Protein AF-A0A380MXX3-F1 (afdb_monomer_lite)

Organism: NCBI:txid13276

Structure (mmCIF, N/CA/C/O backbone):
data_AF-A0A380MXX3-F1
#
_entry.id   AF-A0A380MXX3-F1
#
loop_
_atom_site.group_PDB
_atom_site.id
_atom_site.type_symbol
_atom_site.label_atom_id
_atom_site.label_alt_id
_atom_site.label_comp_id
_atom_site.label_asym_id
_atom_site.label_entity_id
_atom_site.label_seq_id
_atom_site.pdbx_PDB_ins_code
_atom_site.Cartn_x
_atom_site.Cartn_y
_atom_site.Cartn_z
_atom_site.occupancy
_atom_site.B_iso_or_equiv
_atom_site.auth_seq_id
_atom_site.auth_comp_id
_atom_site.auth_asym_id
_atom_site.auth_atom_id
_atom_site.pdbx_PDB_model_num
ATOM 1 N N . MET A 1 1 ? -23.031 51.827 -19.119 1.00 37.00 1 MET A N 1
ATOM 2 C CA . MET A 1 1 ? -21.996 51.611 -18.072 1.00 37.00 1 MET A CA 1
ATOM 3 C C . MET A 1 1 ? -20.676 51.235 -18.744 1.00 37.00 1 MET A C 1
ATOM 5 O O . MET A 1 1 ? -20.702 50.930 -19.929 1.00 37.00 1 MET A O 1
ATOM 9 N N . LYS A 1 2 ? -19.530 51.355 -18.058 1.00 28.55 2 LYS A N 1
ATOM 10 C CA . LYS A 1 2 ? -18.197 51.294 -18.694 1.00 28.55 2 LYS A CA 1
ATOM 11 C C . LYS A 1 2 ? -17.686 49.857 -18.889 1.00 28.55 2 LYS A C 1
ATOM 13 O O . LYS A 1 2 ? -17.678 49.085 -17.939 1.00 28.55 2 LYS A O 1
ATOM 18 N N . PHE A 1 3 ? -17.173 49.563 -20.083 1.00 28.17 3 PHE A N 1
ATOM 19 C CA . PHE A 1 3 ? -16.149 48.534 -20.313 1.00 28.17 3 PHE A CA 1
ATOM 20 C C . PHE A 1 3 ? -14.767 49.101 -19.951 1.00 28.17 3 PHE A C 1
ATOM 22 O O . PHE A 1 3 ? -14.506 50.246 -20.322 1.00 28.17 3 PHE A O 1
ATOM 29 N N . H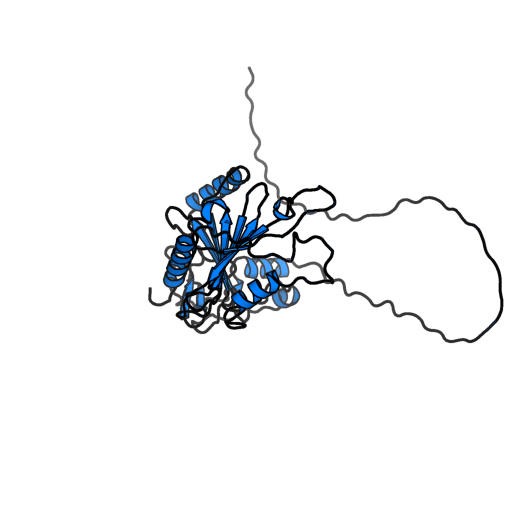IS A 1 4 ? -13.874 48.299 -19.359 1.00 25.67 4 HIS A N 1
ATOM 30 C CA . HIS A 1 4 ? -12.496 48.078 -19.851 1.00 25.67 4 HIS A CA 1
ATOM 31 C C . HIS A 1 4 ? -11.815 46.888 -19.119 1.00 25.67 4 HIS A C 1
ATOM 33 O O . HIS A 1 4 ? -12.370 46.432 -18.117 1.00 25.67 4 HIS A O 1
ATOM 39 N N . PRO A 1 5 ? -10.707 46.315 -19.645 1.00 39.53 5 PRO A N 1
ATOM 40 C CA . PRO A 1 5 ? -10.317 44.927 -19.362 1.00 39.53 5 PRO A CA 1
ATOM 41 C C . PRO A 1 5 ? -8.888 44.757 -18.791 1.00 39.53 5 PRO A C 1
ATOM 43 O O . PRO A 1 5 ? -8.198 45.731 -18.518 1.00 39.53 5 PRO A O 1
ATOM 46 N N . LEU A 1 6 ? -8.439 43.491 -18.776 1.00 26.41 6 LEU A N 1
ATOM 47 C CA . LEU A 1 6 ? -7.042 43.020 -18.777 1.00 26.41 6 LEU A CA 1
ATOM 48 C C . LEU A 1 6 ? -6.215 43.206 -17.489 1.00 26.41 6 LEU A C 1
ATOM 50 O O . LEU A 1 6 ? -5.961 44.317 -17.045 1.00 26.41 6 LEU A O 1
ATOM 54 N N . LEU A 1 7 ? -5.614 42.108 -17.014 1.00 26.78 7 LEU A N 1
ATOM 55 C CA . LEU A 1 7 ? -4.173 41.889 -17.218 1.00 26.78 7 LEU A CA 1
ATOM 56 C C . LEU A 1 7 ? -3.763 40.443 -16.900 1.00 26.78 7 LEU A C 1
ATOM 58 O O . LEU A 1 7 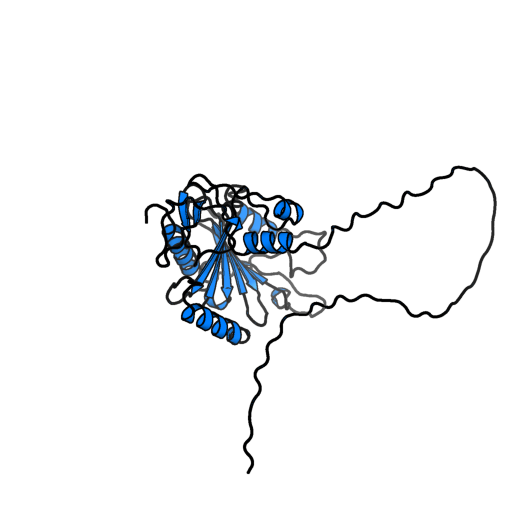? -4.202 39.850 -15.919 1.00 26.78 7 LEU A O 1
ATOM 62 N N . LEU A 1 8 ? -2.900 39.892 -17.753 1.00 28.08 8 LEU A N 1
ATOM 63 C CA . LEU A 1 8 ? -2.162 38.654 -17.514 1.00 28.08 8 LEU A CA 1
ATOM 64 C C . LEU A 1 8 ? -0.860 39.017 -16.783 1.00 28.08 8 LEU A C 1
ATOM 66 O O . LEU A 1 8 ? -0.239 40.013 -17.152 1.00 28.08 8 LEU A O 1
ATOM 70 N N . SER A 1 9 ? -0.407 38.231 -15.803 1.00 26.00 9 SER A N 1
ATOM 71 C CA . SER A 1 9 ? 0.959 38.377 -15.279 1.00 26.00 9 SER A CA 1
ATOM 72 C C . SER A 1 9 ? 1.485 37.091 -14.638 1.00 26.00 9 SER A C 1
ATOM 74 O O . SER A 1 9 ? 0.716 36.315 -14.071 1.00 26.00 9 SER A O 1
ATOM 76 N N . ILE A 1 10 ? 2.795 36.857 -14.761 1.00 27.89 10 ILE A N 1
ATOM 77 C CA . ILE A 1 10 ? 3.487 35.615 -14.386 1.00 27.89 10 ILE A CA 1
ATOM 78 C C . ILE A 1 10 ? 4.678 35.951 -13.476 1.00 27.89 10 ILE A C 1
ATOM 80 O O . ILE A 1 10 ? 5.606 36.624 -13.912 1.00 27.89 10 ILE A O 1
ATOM 84 N N . ALA A 1 11 ? 4.684 35.418 -12.252 1.00 26.16 11 ALA A N 1
ATOM 85 C CA . ALA A 1 11 ? 5.872 35.187 -11.418 1.00 26.16 11 ALA A CA 1
ATOM 86 C C . ALA A 1 11 ? 5.505 34.104 -10.379 1.00 26.16 11 ALA A C 1
ATOM 88 O O . ALA A 1 11 ? 4.437 34.184 -9.780 1.00 26.16 11 ALA A O 1
ATOM 89 N N . LEU A 1 12 ? 6.169 32.944 -10.328 1.00 26.22 12 LEU A N 1
ATOM 90 C CA . LEU A 1 12 ? 7.504 32.640 -9.773 1.00 26.22 12 LEU A CA 1
ATOM 91 C C . LEU A 1 12 ? 7.601 32.716 -8.238 1.00 26.22 12 LEU A C 1
ATOM 93 O O . LEU A 1 12 ? 7.049 33.604 -7.599 1.00 26.22 12 LEU A O 1
ATOM 97 N N . LEU A 1 13 ? 8.312 31.741 -7.661 1.00 27.09 13 LEU A N 1
ATOM 98 C CA . LEU A 1 13 ? 8.509 31.594 -6.220 1.00 27.09 13 LEU A CA 1
ATOM 99 C C . LEU A 1 13 ? 9.563 32.576 -5.697 1.00 27.09 13 LEU A C 1
ATOM 101 O O . LEU A 1 13 ? 10.621 32.720 -6.307 1.00 27.09 13 LEU A O 1
ATOM 105 N N . SER A 1 14 ? 9.340 33.073 -4.480 1.00 28.33 14 SER A N 1
ATOM 106 C CA . SER A 1 14 ? 10.395 33.597 -3.609 1.00 28.33 14 SER A CA 1
ATOM 107 C C . SER A 1 14 ? 10.315 32.903 -2.251 1.00 28.33 14 SER A C 1
ATOM 109 O O . SER A 1 14 ? 9.359 33.100 -1.503 1.00 28.33 14 SER A O 1
ATOM 111 N N . LEU A 1 15 ? 11.324 32.095 -1.925 1.00 27.44 15 LEU A N 1
ATOM 112 C CA . LEU A 1 15 ? 11.617 31.739 -0.536 1.00 27.44 15 LEU A CA 1
ATOM 113 C C . LEU A 1 15 ? 12.201 32.979 0.150 1.00 27.44 15 LEU A C 1
ATOM 115 O O . LEU A 1 15 ? 13.100 33.609 -0.402 1.00 27.44 15 LEU A O 1
ATOM 119 N N . VAL A 1 16 ? 11.738 33.295 1.358 1.00 31.62 16 VAL A N 1
ATOM 120 C CA . VAL A 1 16 ? 12.400 34.260 2.245 1.00 31.62 16 VAL A CA 1
ATOM 121 C C . VAL A 1 16 ? 12.646 33.555 3.570 1.00 31.62 16 VAL A C 1
ATOM 123 O O . VAL A 1 16 ? 11.704 33.105 4.220 1.00 31.62 16 VAL A O 1
ATOM 126 N N . ALA A 1 17 ? 13.918 33.401 3.930 1.00 26.69 17 ALA A N 1
ATOM 127 C CA . ALA A 1 17 ? 14.319 32.846 5.215 1.00 26.69 17 ALA A CA 1
ATOM 128 C C . ALA A 1 17 ? 14.177 33.902 6.321 1.00 26.69 17 ALA A C 1
ATOM 130 O O . ALA A 1 17 ? 14.355 35.096 6.079 1.00 26.69 17 ALA A O 1
ATOM 131 N N . CYS A 1 18 ? 13.885 33.455 7.541 1.00 26.23 18 CYS A N 1
ATOM 132 C CA . CYS A 1 18 ? 13.881 34.321 8.713 1.00 26.23 18 CYS A CA 1
ATOM 133 C C . CYS A 1 18 ? 15.306 34.456 9.267 1.00 26.23 18 CYS A C 1
ATOM 135 O O . CYS A 1 18 ? 15.742 33.594 10.028 1.00 26.23 18 CYS A O 1
ATOM 137 N N . ASP A 1 19 ? 15.996 35.545 8.934 1.00 27.78 19 ASP A N 1
ATOM 138 C CA . ASP A 1 19 ? 17.119 36.040 9.737 1.00 27.78 19 ASP A CA 1
ATOM 139 C C . ASP A 1 19 ? 16.592 36.998 10.813 1.00 27.78 19 ASP A C 1
ATOM 141 O O . ASP A 1 19 ? 15.761 37.866 10.541 1.00 27.78 19 ASP A O 1
ATOM 145 N N . GLY A 1 20 ? 17.063 36.834 12.048 1.00 27.83 20 GLY A N 1
ATOM 146 C CA . GLY A 1 20 ? 16.659 37.656 13.190 1.00 27.83 20 GLY A CA 1
ATOM 147 C C . GLY A 1 20 ? 17.806 38.490 13.758 1.00 27.83 20 GLY A C 1
ATOM 148 O O . GLY A 1 20 ? 18.977 38.210 13.512 1.00 27.83 20 GLY A O 1
ATOM 149 N N . LYS A 1 21 ? 17.468 39.480 14.591 1.00 25.31 21 LYS A N 1
ATOM 150 C CA . LYS A 1 21 ? 18.366 40.063 15.603 1.00 25.31 21 LYS A CA 1
ATOM 151 C C . LYS A 1 21 ? 17.549 40.588 16.800 1.00 25.31 21 LYS A C 1
ATOM 153 O O . LYS A 1 21 ? 16.361 40.861 16.626 1.00 25.31 21 LYS A O 1
ATOM 158 N N . PRO A 1 22 ? 18.134 40.645 18.010 1.00 28.83 22 PRO A N 1
ATOM 159 C CA . PRO A 1 22 ? 17.384 40.816 19.254 1.00 28.83 22 PRO A CA 1
ATOM 160 C C . PRO A 1 22 ? 17.172 42.286 19.644 1.00 28.83 22 PRO A C 1
ATOM 162 O O . PRO A 1 22 ? 17.838 43.182 19.130 1.00 28.83 22 PRO A O 1
ATOM 165 N N . VAL A 1 23 ? 16.288 42.496 20.622 1.00 29.44 23 VAL A N 1
ATOM 166 C CA . VAL A 1 23 ? 16.139 43.739 21.397 1.00 29.44 23 VAL A CA 1
ATOM 167 C C . VAL A 1 23 ? 16.191 43.379 22.887 1.00 29.44 23 VAL A C 1
ATOM 169 O O . VAL A 1 23 ? 15.755 42.300 23.285 1.00 29.44 23 VAL A O 1
ATOM 172 N N . GLU A 1 24 ? 16.783 44.255 23.693 1.00 24.02 24 GLU A N 1
ATOM 173 C CA . GLU A 1 24 ? 17.091 44.048 25.114 1.00 24.02 24 GLU A CA 1
ATOM 174 C C . GLU A 1 24 ? 15.892 44.331 26.041 1.00 24.02 24 GLU A C 1
ATOM 176 O O . GLU A 1 24 ? 14.990 45.090 25.685 1.00 24.02 24 GLU A O 1
ATOM 181 N N . SER A 1 25 ? 15.929 43.831 27.286 1.00 24.02 25 SER A N 1
ATOM 182 C CA . SER A 1 25 ? 15.952 44.723 28.471 1.00 24.02 25 SER A CA 1
ATOM 183 C C . SER A 1 25 ? 16.075 44.002 29.832 1.00 24.02 25 SER A C 1
ATOM 185 O O . SER A 1 25 ? 15.411 43.012 30.112 1.00 24.02 25 SER A O 1
ATOM 187 N N . ASN A 1 26 ? 16.918 44.597 30.682 1.00 25.69 26 ASN A N 1
ATOM 188 C CA . ASN A 1 26 ? 16.837 44.743 32.145 1.00 25.69 26 ASN A CA 1
ATOM 189 C C . ASN A 1 26 ? 16.695 43.524 33.088 1.00 25.69 26 ASN A C 1
ATOM 191 O O . ASN A 1 26 ? 15.608 43.088 33.445 1.00 25.69 26 ASN A O 1
ATOM 195 N N . GLN A 1 27 ? 17.850 43.150 33.653 1.00 24.95 27 GLN A N 1
ATOM 196 C CA . GLN A 1 27 ? 18.190 43.341 35.080 1.00 24.95 27 GLN A CA 1
ATOM 197 C C . GLN A 1 27 ? 17.171 42.960 36.180 1.00 24.95 27 GLN A C 1
ATOM 199 O O . GLN A 1 27 ? 16.192 43.661 36.417 1.00 24.95 27 GLN A O 1
ATOM 204 N N . SER A 1 28 ? 17.599 42.042 37.054 1.00 26.12 28 SER A N 1
ATOM 205 C CA . SER A 1 28 ? 17.824 42.385 38.470 1.00 26.12 28 SER A CA 1
ATOM 206 C C . SER A 1 28 ? 18.937 41.507 39.071 1.00 26.12 28 SER A C 1
ATOM 208 O O . SER A 1 28 ? 19.182 40.406 38.577 1.00 26.12 28 SER A O 1
ATOM 210 N N . GLN A 1 29 ? 19.628 41.995 40.104 1.00 25.05 29 GLN A N 1
ATOM 211 C CA . GLN A 1 29 ? 20.695 41.301 40.847 1.00 25.05 29 GLN A CA 1
ATOM 212 C C . GLN A 1 29 ? 20.398 41.353 42.351 1.00 25.05 29 GLN A C 1
ATOM 214 O O . GLN A 1 29 ? 19.894 42.379 42.793 1.00 25.05 29 GLN A O 1
ATOM 219 N N . THR A 1 30 ? 20.778 40.302 43.091 1.00 26.03 30 THR A N 1
ATOM 220 C CA . THR A 1 30 ? 21.258 40.242 44.502 1.00 26.03 30 THR A CA 1
ATOM 221 C C . THR A 1 30 ? 21.275 38.755 44.928 1.00 26.03 30 THR A C 1
ATOM 223 O O . THR A 1 30 ? 20.445 37.983 44.456 1.00 26.03 30 THR A O 1
ATOM 226 N N . ASP A 1 31 ? 22.179 38.221 45.757 1.00 24.02 31 ASP A N 1
ATOM 227 C CA . ASP A 1 31 ? 23.455 38.717 46.302 1.00 24.02 31 ASP A CA 1
ATOM 228 C C . ASP A 1 31 ? 24.416 37.530 46.570 1.00 24.02 31 ASP A C 1
ATOM 230 O O . ASP A 1 31 ? 24.002 36.370 46.590 1.00 24.02 31 ASP A O 1
ATOM 234 N N . ALA A 1 32 ? 25.702 37.821 46.797 1.00 22.42 32 ALA A N 1
ATOM 235 C CA . ALA A 1 32 ? 26.713 36.897 47.347 1.00 22.42 32 ALA A CA 1
ATOM 236 C C . ALA A 1 32 ? 27.135 37.393 48.759 1.00 22.42 32 ALA A C 1
ATOM 238 O O . ALA A 1 32 ? 26.625 38.412 49.210 1.00 22.42 32 ALA A O 1
ATOM 239 N N . ALA A 1 33 ? 28.029 36.804 49.562 1.00 26.58 33 ALA A N 1
ATOM 240 C CA . ALA A 1 33 ? 29.046 35.741 49.453 1.00 26.58 33 ALA A CA 1
ATOM 241 C C . ALA A 1 33 ? 29.308 35.233 50.913 1.00 26.58 33 ALA A C 1
ATOM 243 O O . ALA A 1 33 ? 28.405 35.401 51.737 1.00 26.58 33 ALA A O 1
ATOM 244 N N . PRO A 1 34 ? 30.506 34.770 51.352 1.00 35.28 34 PRO A N 1
ATOM 245 C CA . PRO A 1 34 ? 31.642 34.068 50.718 1.00 35.28 34 PRO A CA 1
ATOM 246 C C . PRO A 1 34 ? 31.743 32.633 51.331 1.00 35.28 34 PRO A C 1
ATOM 248 O O . PRO A 1 34 ? 30.708 32.119 51.740 1.00 35.28 34 PRO A O 1
ATOM 251 N N . SER A 1 35 ? 32.827 31.847 51.459 1.00 24.23 35 SER A N 1
ATOM 252 C CA . SER A 1 35 ? 34.261 31.756 51.047 1.00 24.23 35 SER A CA 1
ATOM 253 C C . SER A 1 35 ? 34.605 30.221 51.071 1.00 24.23 35 SER A C 1
ATOM 255 O O . SER A 1 35 ? 33.668 29.432 51.027 1.00 24.23 35 SER A O 1
ATOM 257 N N . HIS A 1 36 ? 35.807 29.611 51.090 1.00 27.86 36 HIS A N 1
ATOM 258 C CA . HIS A 1 36 ? 37.228 29.939 51.334 1.00 27.86 36 HIS A CA 1
ATOM 259 C C . HIS A 1 36 ? 38.130 28.938 50.564 1.00 27.86 36 HIS A C 1
ATOM 261 O O . HIS A 1 36 ? 37.853 27.750 50.634 1.00 27.86 36 HIS A O 1
ATOM 267 N N . HIS A 1 37 ? 39.254 29.416 49.996 1.00 28.12 37 HIS A N 1
ATOM 268 C CA . HIS A 1 37 ? 40.511 28.690 49.660 1.00 28.12 37 HIS A CA 1
ATOM 269 C C . HIS A 1 37 ? 40.483 27.418 48.756 1.00 28.12 37 HIS A C 1
ATOM 271 O O . HIS A 1 37 ? 39.538 26.649 48.761 1.00 28.12 37 HIS A O 1
ATOM 277 N N . ALA A 1 38 ? 41.544 27.051 48.018 1.00 24.47 38 ALA A N 1
ATOM 278 C CA . ALA A 1 38 ? 42.614 27.818 47.354 1.00 24.47 38 ALA A CA 1
ATOM 279 C C . ALA A 1 38 ? 43.374 26.908 46.348 1.00 24.47 38 ALA A C 1
ATOM 281 O O . ALA A 1 38 ? 43.635 25.755 46.662 1.00 24.47 38 ALA A O 1
ATOM 282 N N . ALA A 1 39 ? 43.775 27.475 45.202 1.00 23.11 39 ALA A N 1
ATOM 283 C CA . ALA A 1 39 ? 44.879 27.080 44.302 1.00 23.11 39 ALA A CA 1
ATOM 284 C C . ALA A 1 39 ? 45.100 25.599 43.882 1.00 23.11 39 ALA A C 1
ATOM 286 O O . ALA A 1 39 ? 45.634 24.797 44.643 1.00 23.11 39 ALA A O 1
ATOM 287 N N . ALA A 1 40 ? 44.925 25.330 42.580 1.00 27.09 40 ALA A N 1
ATOM 288 C CA . ALA A 1 40 ? 45.930 24.665 41.730 1.00 27.09 40 ALA A CA 1
ATOM 289 C C . ALA A 1 40 ? 45.645 24.955 40.238 1.00 27.09 40 ALA A C 1
ATOM 291 O O . ALA A 1 40 ? 44.483 24.994 39.835 1.00 27.09 40 ALA A O 1
ATOM 292 N N . ASP A 1 41 ? 46.686 25.155 39.423 1.00 24.56 41 ASP A N 1
ATOM 293 C CA . ASP A 1 41 ? 46.564 25.402 37.977 1.00 24.56 41 ASP A CA 1
ATOM 294 C C . ASP A 1 41 ? 46.405 24.114 37.155 1.00 24.56 41 ASP A C 1
ATOM 296 O O . ASP A 1 41 ? 47.185 23.173 37.302 1.00 24.56 41 ASP A O 1
ATOM 300 N N . ALA A 1 42 ? 45.481 24.139 36.190 1.00 28.11 42 ALA A N 1
ATOM 301 C CA . ALA A 1 42 ? 45.605 23.428 34.915 1.00 28.11 42 ALA A CA 1
ATOM 302 C C . ALA A 1 42 ? 44.685 24.080 33.867 1.00 28.11 42 ALA A C 1
ATOM 304 O O . ALA A 1 42 ? 43.468 24.141 34.043 1.00 28.11 42 ALA A O 1
ATOM 305 N N . GLN A 1 43 ? 45.249 24.570 32.760 1.00 27.22 43 GLN A N 1
ATOM 306 C CA . GLN A 1 43 ? 44.466 25.165 31.675 1.00 27.22 43 GLN A CA 1
ATOM 307 C C . GLN A 1 43 ? 43.786 24.072 30.840 1.00 27.22 43 GLN A C 1
ATOM 309 O O . GLN A 1 43 ? 44.437 23.427 30.022 1.00 27.22 43 GLN A O 1
ATOM 314 N N . HIS A 1 44 ? 42.470 23.910 30.987 1.00 28.28 44 HIS A N 1
ATOM 315 C CA . HIS A 1 44 ? 41.654 23.154 30.036 1.00 28.28 44 HIS A CA 1
ATOM 316 C C . HIS A 1 44 ? 40.722 24.098 29.274 1.00 28.28 44 HIS A C 1
ATOM 318 O O . HIS A 1 44 ? 39.603 24.387 29.697 1.00 28.28 44 HIS A O 1
ATOM 324 N N . THR A 1 45 ? 41.192 24.583 28.125 1.00 27.30 45 THR A N 1
ATOM 325 C CA . THR A 1 45 ? 40.327 25.214 27.124 1.00 27.30 45 THR A CA 1
ATOM 326 C C . THR A 1 45 ? 39.378 24.146 26.573 1.00 27.30 45 THR A C 1
ATOM 328 O O . THR A 1 45 ? 39.870 23.134 26.067 1.00 27.30 45 THR A O 1
ATOM 331 N N . PRO A 1 46 ? 38.047 24.324 26.627 1.00 29.94 46 PRO A N 1
ATOM 332 C CA . P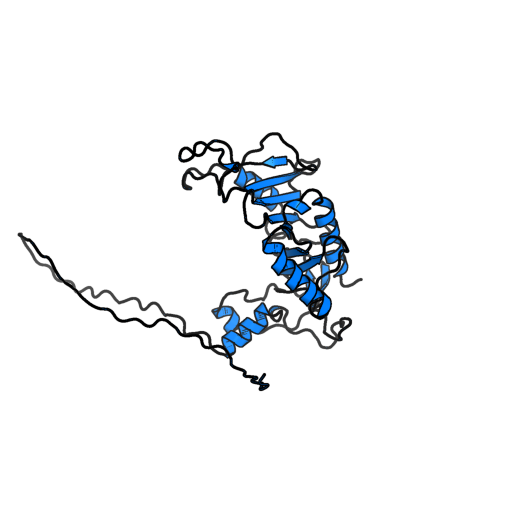RO A 1 46 ? 37.137 23.461 25.887 1.00 29.94 46 PRO A CA 1
ATOM 333 C C . PRO A 1 46 ? 37.299 23.770 24.397 1.00 29.94 46 PRO A C 1
ATOM 335 O O . PRO A 1 46 ? 37.059 24.902 23.975 1.00 29.94 46 PRO A O 1
ATOM 338 N N . GLU A 1 47 ? 37.706 22.791 23.590 1.00 30.42 47 GLU A N 1
ATOM 339 C CA . GLU A 1 47 ? 37.606 22.940 22.139 1.00 30.42 47 GLU A CA 1
ATOM 340 C C . GLU A 1 47 ? 36.126 23.038 21.764 1.00 30.42 47 GLU A C 1
ATOM 342 O O . GLU A 1 47 ? 35.345 22.116 22.004 1.00 30.42 47 GLU A O 1
ATOM 347 N N . THR A 1 48 ? 35.724 24.170 21.184 1.00 31.06 48 THR A N 1
ATOM 348 C CA . THR A 1 48 ? 34.360 24.346 20.685 1.00 31.06 48 THR A CA 1
ATOM 349 C C . THR A 1 48 ? 34.149 23.413 19.499 1.00 31.06 48 THR A C 1
ATOM 351 O O . THR A 1 48 ? 34.532 23.744 18.373 1.00 31.06 48 THR A O 1
ATOM 354 N N . GLU A 1 49 ? 33.546 22.250 19.753 1.00 36.03 49 GLU A N 1
ATOM 355 C CA . GLU A 1 49 ? 33.217 21.255 18.737 1.00 36.03 49 GLU A CA 1
ATOM 356 C C . GLU A 1 49 ? 32.367 21.908 17.639 1.00 36.03 49 GLU A C 1
ATOM 358 O O . GLU A 1 49 ? 31.174 22.184 17.801 1.00 36.03 49 GLU A O 1
ATOM 363 N N . LYS A 1 50 ? 33.006 22.214 16.504 1.00 35.62 50 LYS A N 1
ATOM 364 C CA . LYS A 1 50 ? 32.332 22.806 15.353 1.00 35.62 50 LYS A CA 1
ATOM 365 C C . LYS A 1 50 ? 31.397 21.766 14.760 1.00 35.62 50 LYS A C 1
ATOM 367 O O . LYS A 1 50 ? 31.806 20.961 13.924 1.00 35.62 50 LYS A O 1
ATOM 372 N N . GLN A 1 51 ? 30.126 21.839 15.144 1.00 40.53 51 GLN A N 1
ATOM 373 C CA . GLN A 1 51 ? 29.045 21.211 14.400 1.00 40.53 51 GLN A CA 1
ATOM 374 C C . GLN A 1 51 ? 29.151 21.670 12.943 1.00 40.53 51 GLN A C 1
ATOM 376 O O . GLN A 1 51 ? 28.873 22.826 12.615 1.00 40.53 51 GLN A O 1
ATOM 381 N N . ASN A 1 52 ? 29.607 20.766 12.074 1.00 43.53 52 ASN A N 1
ATOM 382 C CA . ASN A 1 52 ? 29.742 21.013 10.645 1.00 43.53 52 ASN A CA 1
ATOM 383 C C . ASN A 1 52 ? 28.342 21.100 10.031 1.00 43.53 52 ASN A C 1
ATOM 385 O O . ASN A 1 52 ? 27.814 20.117 9.506 1.00 43.53 52 ASN A O 1
ATOM 389 N N . ALA A 1 53 ? 27.736 22.285 10.128 1.00 50.00 53 ALA A N 1
ATOM 390 C CA . ALA A 1 53 ? 26.494 22.618 9.456 1.00 50.00 53 ALA A CA 1
ATOM 391 C C . ALA A 1 53 ? 26.648 22.274 7.970 1.00 50.00 53 ALA A C 1
ATOM 393 O O . ALA A 1 53 ? 27.500 22.837 7.279 1.00 50.00 53 ALA A O 1
ATOM 394 N N . MET A 1 54 ? 25.868 21.298 7.492 1.00 54.75 54 MET A N 1
ATOM 395 C CA . MET A 1 54 ? 25.967 20.872 6.099 1.00 54.75 54 MET A CA 1
ATOM 396 C C . MET A 1 54 ? 25.695 22.071 5.181 1.00 54.75 54 MET A C 1
ATOM 398 O O . MET A 1 54 ? 24.739 22.810 5.436 1.00 54.75 54 MET A O 1
ATOM 402 N N . PRO A 1 55 ? 26.479 22.260 4.104 1.00 69.44 55 PRO A N 1
ATOM 403 C CA . PRO A 1 55 ? 26.213 23.324 3.148 1.00 69.44 55 PRO A CA 1
ATOM 404 C C . PRO A 1 55 ? 24.805 23.169 2.563 1.00 69.44 55 PRO A C 1
ATOM 406 O O . PRO A 1 55 ? 24.326 22.048 2.349 1.00 69.44 55 PRO A O 1
ATOM 409 N N . ALA A 1 56 ? 24.154 24.306 2.309 1.00 69.12 56 ALA A N 1
ATOM 410 C CA . ALA A 1 56 ? 22.825 24.348 1.713 1.00 69.12 56 ALA A CA 1
ATOM 411 C C . ALA A 1 56 ? 22.796 23.561 0.383 1.00 69.12 56 ALA A C 1
ATOM 413 O O . ALA A 1 56 ? 23.778 23.602 -0.366 1.00 69.12 56 ALA A O 1
ATOM 414 N N . PRO A 1 57 ? 21.702 22.836 0.080 1.00 65.44 57 PRO A N 1
ATOM 415 C CA . PRO A 1 57 ? 21.644 21.962 -1.086 1.00 65.44 57 PRO A CA 1
ATOM 416 C C . PRO A 1 57 ? 21.827 22.758 -2.381 1.00 65.44 57 PRO A C 1
ATOM 418 O O . PRO A 1 57 ? 21.102 23.719 -2.643 1.00 65.44 57 PRO A O 1
ATOM 421 N N . SER A 1 58 ? 22.795 22.348 -3.201 1.00 75.00 58 SER A N 1
ATOM 422 C CA . SER A 1 58 ? 23.069 23.003 -4.481 1.00 75.00 58 SER A CA 1
ATOM 423 C C . SER A 1 58 ? 21.944 22.770 -5.502 1.00 75.00 58 SER A C 1
ATOM 425 O O . SER A 1 58 ? 21.124 21.861 -5.360 1.00 75.00 58 SER A O 1
ATOM 427 N N . ALA A 1 59 ? 21.937 23.522 -6.606 1.00 68.88 59 ALA A N 1
ATOM 428 C CA . ALA A 1 59 ? 21.032 23.241 -7.725 1.00 68.88 59 ALA A CA 1
ATOM 429 C C . ALA A 1 59 ? 21.239 21.825 -8.315 1.00 68.88 59 ALA A C 1
ATOM 431 O O . ALA A 1 59 ? 20.288 21.217 -8.809 1.00 68.88 59 ALA A O 1
ATOM 432 N N . ALA A 1 60 ? 22.453 21.267 -8.216 1.00 67.19 60 ALA A N 1
ATOM 433 C CA . ALA A 1 60 ? 22.732 19.883 -8.592 1.00 67.19 60 ALA A CA 1
ATOM 434 C C . ALA A 1 60 ? 22.189 18.880 -7.557 1.00 67.19 60 ALA A C 1
ATOM 436 O O . ALA A 1 60 ? 21.667 17.841 -7.956 1.00 67.19 60 ALA A O 1
ATOM 437 N N . ASP A 1 61 ? 22.221 19.207 -6.259 1.00 61.69 61 ASP A N 1
ATOM 438 C CA . ASP A 1 61 ? 21.603 18.406 -5.191 1.00 61.69 61 ASP A CA 1
ATOM 439 C C . ASP A 1 61 ? 20.087 18.342 -5.390 1.00 61.69 61 ASP A C 1
ATOM 441 O O . ASP A 1 61 ? 19.508 17.259 -5.366 1.00 61.69 61 ASP A O 1
ATOM 445 N N . VAL A 1 62 ? 19.447 19.489 -5.652 1.00 63.91 62 VAL A N 1
ATOM 446 C CA . VAL A 1 62 ? 18.011 19.574 -5.966 1.00 63.91 62 VAL A CA 1
ATOM 447 C C . VAL A 1 62 ? 17.698 18.810 -7.255 1.00 63.91 62 VAL A C 1
ATOM 449 O O . VAL A 1 62 ? 16.703 18.095 -7.303 1.00 63.91 62 VAL A O 1
ATOM 452 N N . GLY A 1 63 ? 18.563 18.874 -8.272 1.00 63.12 63 GLY A N 1
ATOM 453 C CA . GLY A 1 63 ? 18.431 18.075 -9.494 1.00 63.12 63 GLY A CA 1
ATOM 454 C C . GLY A 1 63 ? 18.571 16.563 -9.265 1.00 63.12 63 GLY A C 1
ATOM 455 O O . GLY A 1 63 ? 17.811 15.787 -9.843 1.00 63.12 63 GLY A O 1
ATOM 456 N N . ASN A 1 64 ? 19.502 16.127 -8.411 1.00 61.88 64 ASN A N 1
ATOM 457 C CA . ASN A 1 64 ? 19.681 14.720 -8.034 1.00 61.88 64 ASN A CA 1
ATOM 458 C C . ASN A 1 64 ? 18.524 14.210 -7.168 1.00 61.88 64 ASN A C 1
ATOM 460 O O . ASN A 1 64 ? 18.034 13.109 -7.400 1.00 61.88 64 ASN A O 1
ATOM 464 N N . LEU A 1 65 ? 18.042 15.022 -6.225 1.00 58.00 65 LEU A N 1
ATOM 465 C CA . LEU A 1 65 ? 16.876 14.732 -5.393 1.00 58.00 65 LEU A CA 1
ATOM 466 C C . LEU A 1 65 ? 15.590 14.681 -6.236 1.00 58.00 65 LEU A C 1
ATOM 468 O O . LEU A 1 65 ? 14.797 13.757 -6.083 1.00 58.00 65 LEU A O 1
ATOM 472 N N . ALA A 1 66 ? 15.402 15.615 -7.173 1.00 57.94 66 ALA A N 1
ATOM 473 C CA . ALA A 1 66 ? 14.277 15.611 -8.109 1.00 57.94 66 ALA A CA 1
ATOM 474 C C . ALA A 1 66 ? 14.325 14.410 -9.064 1.00 57.94 66 ALA A C 1
ATOM 476 O O . ALA A 1 66 ? 13.280 13.829 -9.348 1.00 57.94 66 ALA A O 1
ATOM 477 N N . ARG A 1 67 ? 15.521 13.982 -9.501 1.00 59.44 67 ARG A N 1
ATOM 478 C CA . ARG A 1 67 ? 15.699 12.689 -10.176 1.00 59.44 67 ARG A CA 1
ATOM 479 C C . ARG A 1 67 ? 15.270 11.551 -9.251 1.00 59.44 67 ARG A C 1
ATOM 481 O O . ARG A 1 67 ? 14.297 10.885 -9.572 1.00 59.44 67 ARG A O 1
ATOM 488 N N . ALA A 1 68 ? 15.911 11.367 -8.097 1.00 55.28 68 ALA A N 1
ATOM 489 C CA . ALA A 1 68 ? 15.629 10.264 -7.175 1.00 55.28 68 ALA A CA 1
ATOM 490 C C . ALA A 1 68 ? 14.132 10.141 -6.817 1.00 55.28 68 ALA A C 1
ATOM 492 O O . ALA A 1 68 ? 13.519 9.103 -7.063 1.00 55.28 68 ALA A O 1
ATOM 493 N N . MET A 1 69 ? 13.517 11.224 -6.327 1.00 52.97 69 MET A N 1
ATOM 494 C CA . MET A 1 69 ? 12.106 11.245 -5.917 1.00 52.97 69 MET A CA 1
ATOM 495 C C . MET A 1 69 ? 11.123 11.238 -7.098 1.00 52.97 69 MET A C 1
ATOM 497 O O . MET A 1 69 ? 10.007 10.742 -6.962 1.00 52.97 69 MET A O 1
ATOM 501 N N . GLY A 1 70 ? 11.510 11.767 -8.263 1.00 47.44 70 GLY A N 1
ATOM 502 C CA . GLY A 1 70 ? 10.664 11.849 -9.461 1.00 47.44 70 GLY A CA 1
ATOM 503 C C . GLY A 1 70 ? 10.505 10.534 -10.233 1.00 47.44 70 GLY A C 1
ATOM 504 O O . GLY A 1 70 ? 9.927 10.539 -11.316 1.00 47.44 70 GLY A O 1
ATOM 505 N N . GLY A 1 71 ? 11.025 9.421 -9.703 1.00 50.03 71 GLY A N 1
ATOM 506 C CA . GLY A 1 71 ? 11.078 8.115 -10.372 1.00 50.03 71 GLY A CA 1
ATOM 507 C C . GLY A 1 71 ? 12.449 7.766 -10.962 1.00 50.03 71 GLY A C 1
ATOM 508 O O . GLY A 1 71 ? 12.619 6.679 -11.491 1.00 50.03 71 GLY A O 1
ATOM 509 N N . GLY A 1 72 ? 13.447 8.642 -10.842 1.00 45.50 72 GLY A N 1
ATOM 510 C CA . GLY A 1 72 ? 14.828 8.451 -11.304 1.00 45.50 72 GLY A CA 1
ATOM 511 C C . GLY A 1 72 ? 15.773 7.775 -10.301 1.00 45.50 72 GLY A C 1
ATOM 512 O O . GLY A 1 72 ? 16.949 7.606 -10.613 1.00 45.50 72 GLY A O 1
ATOM 513 N N . ALA A 1 73 ? 15.288 7.329 -9.135 1.00 51.53 73 ALA A N 1
ATOM 514 C CA . ALA A 1 73 ? 15.943 6.241 -8.393 1.00 51.53 73 ALA A CA 1
ATOM 515 C C . ALA A 1 73 ? 15.850 4.900 -9.159 1.00 51.53 73 ALA A C 1
ATOM 517 O O . ALA A 1 73 ? 16.625 3.974 -8.908 1.00 51.53 73 ALA A O 1
ATOM 518 N N . ALA A 1 74 ? 14.981 4.830 -10.179 1.00 57.09 74 ALA A N 1
ATOM 519 C CA . ALA A 1 74 ? 14.825 3.664 -11.033 1.00 57.09 74 ALA A CA 1
ATOM 520 C C . ALA A 1 74 ? 16.084 3.262 -11.818 1.00 57.09 74 ALA A C 1
ATOM 522 O O . ALA A 1 74 ? 16.126 2.159 -12.341 1.00 57.09 74 ALA A O 1
ATOM 523 N N . GLY A 1 75 ? 17.128 4.092 -11.869 1.00 63.91 75 GLY A N 1
ATOM 524 C CA . GLY A 1 75 ? 18.362 3.801 -12.598 1.00 63.91 75 GLY A CA 1
ATOM 525 C C . GLY A 1 75 ? 18.294 4.170 -14.080 1.00 63.91 75 GLY A C 1
ATOM 526 O O . GLY A 1 75 ? 17.381 4.872 -14.517 1.00 63.91 75 GLY A O 1
ATOM 527 N N . ILE A 1 76 ? 19.275 3.709 -14.855 1.00 81.00 76 ILE A N 1
ATOM 528 C CA . ILE A 1 76 ? 19.286 3.859 -16.316 1.00 81.00 76 ILE A CA 1
ATOM 529 C C . ILE A 1 76 ? 18.608 2.621 -16.911 1.00 81.00 76 ILE A C 1
ATOM 531 O O . ILE A 1 76 ? 19.081 1.507 -16.701 1.00 81.00 76 ILE A O 1
ATOM 535 N N . MET A 1 77 ? 17.506 2.789 -17.642 1.00 89.50 77 MET A N 1
ATOM 536 C CA . MET A 1 77 ? 16.935 1.680 -18.419 1.00 89.50 77 MET A CA 1
ATOM 537 C C . MET A 1 77 ? 17.797 1.421 -19.661 1.00 89.50 77 MET A C 1
ATOM 539 O O . MET A 1 77 ? 18.262 2.394 -20.258 1.00 89.50 77 MET A O 1
ATOM 543 N N . PRO A 1 78 ? 18.017 0.158 -20.061 1.00 89.69 78 PRO A N 1
ATOM 544 C CA . PRO A 1 78 ? 18.726 -0.149 -21.299 1.00 89.69 78 PRO A CA 1
ATOM 545 C C . PRO A 1 78 ? 17.874 0.233 -22.524 1.00 89.69 78 PRO A C 1
ATOM 547 O O . PRO A 1 78 ? 16.645 0.292 -22.447 1.00 89.69 78 PRO A O 1
ATOM 550 N N . ASP A 1 79 ? 18.515 0.505 -23.664 1.00 86.88 79 ASP A N 1
ATOM 551 C CA . ASP A 1 79 ? 17.843 1.036 -24.865 1.00 86.88 79 ASP A CA 1
ATOM 552 C C . ASP A 1 79 ? 16.815 0.066 -25.488 1.00 86.88 79 ASP A C 1
ATOM 554 O O . ASP A 1 79 ? 15.857 0.498 -26.149 1.00 86.88 79 ASP A O 1
ATOM 558 N N . ASP A 1 80 ? 17.005 -1.236 -25.247 1.00 90.00 80 ASP A N 1
ATOM 559 C CA . ASP A 1 80 ? 16.145 -2.352 -25.654 1.00 90.00 80 ASP A CA 1
ATOM 560 C C . ASP A 1 80 ? 15.039 -2.686 -24.634 1.00 90.00 80 ASP A C 1
ATOM 562 O O . ASP A 1 80 ? 14.241 -3.596 -24.874 1.00 90.00 80 ASP A O 1
ATOM 566 N N . ALA A 1 81 ? 14.944 -1.944 -23.521 1.00 90.75 81 ALA A N 1
ATOM 567 C CA . ALA A 1 81 ? 13.867 -2.112 -22.553 1.00 90.75 81 ALA A CA 1
ATOM 568 C C . ALA A 1 81 ? 12.492 -2.034 -23.252 1.00 90.75 81 ALA A C 1
ATOM 570 O O . ALA A 1 81 ? 12.270 -1.119 -24.061 1.00 90.75 81 ALA A O 1
ATOM 571 N N . PRO A 1 82 ? 11.544 -2.943 -22.930 1.00 93.19 82 PRO A N 1
ATOM 572 C CA . PRO A 1 82 ? 10.172 -2.867 -23.424 1.00 93.19 82 PRO A CA 1
ATOM 573 C C . PRO A 1 82 ? 9.579 -1.479 -23.182 1.00 93.19 82 PRO A C 1
ATOM 575 O O . PRO A 1 82 ? 9.923 -0.823 -22.197 1.00 93.19 82 PRO A O 1
ATOM 578 N N . LYS A 1 83 ? 8.670 -1.028 -24.051 1.00 92.19 83 LYS A N 1
ATOM 579 C CA . LYS A 1 83 ? 8.099 0.327 -23.989 1.00 92.19 83 LYS A CA 1
ATOM 580 C C . LYS A 1 83 ? 6.597 0.293 -23.745 1.00 92.19 83 LYS A C 1
ATOM 582 O O . LYS A 1 83 ? 5.899 -0.557 -24.292 1.00 92.19 83 LYS A O 1
ATOM 587 N N . ASP A 1 84 ? 6.119 1.208 -22.908 1.00 90.25 84 ASP A N 1
ATOM 588 C CA . ASP A 1 84 ? 4.699 1.386 -22.623 1.00 90.25 84 ASP A CA 1
ATOM 589 C C . ASP A 1 84 ? 3.946 1.977 -23.830 1.00 90.25 84 ASP A C 1
ATOM 591 O O . ASP A 1 84 ? 4.528 2.357 -24.850 1.00 90.25 84 ASP A O 1
ATOM 595 N N . LYS A 1 85 ? 2.621 2.099 -23.704 1.00 91.44 85 LYS A N 1
ATOM 596 C CA . LYS A 1 85 ? 1.739 2.693 -24.727 1.00 91.44 85 LYS A CA 1
ATOM 597 C C . LYS A 1 85 ? 2.052 4.163 -25.080 1.00 91.44 85 LYS A C 1
ATOM 599 O O . LYS A 1 85 ? 1.463 4.687 -26.020 1.00 91.44 85 LYS A O 1
ATOM 604 N N . TYR A 1 86 ? 2.941 4.830 -24.337 1.00 92.19 86 TYR A N 1
ATOM 605 C CA . TYR A 1 86 ? 3.438 6.184 -24.602 1.00 92.19 86 TYR A CA 1
ATOM 606 C C . TYR A 1 86 ? 4.877 6.189 -25.154 1.00 92.19 86 TYR A C 1
ATOM 608 O O . TYR A 1 86 ? 5.476 7.256 -25.298 1.00 92.19 86 TYR A O 1
ATOM 616 N N . GLY A 1 87 ? 5.450 5.017 -25.448 1.00 91.19 87 GLY A N 1
ATOM 617 C CA . GLY A 1 87 ? 6.817 4.861 -25.944 1.00 91.19 87 GLY A CA 1
ATOM 618 C C . GLY A 1 87 ? 7.906 5.020 -24.877 1.00 91.19 87 GLY A C 1
ATOM 619 O O . GLY A 1 87 ? 9.087 5.063 -25.230 1.00 91.19 87 GLY A O 1
ATOM 620 N N . LYS A 1 88 ? 7.556 5.112 -23.586 1.00 90.19 88 LYS A N 1
ATOM 621 C CA . LYS A 1 88 ? 8.538 5.203 -22.493 1.00 90.19 88 LYS A CA 1
ATOM 622 C C . LYS A 1 88 ? 9.040 3.808 -22.121 1.00 90.19 88 LYS A C 1
ATOM 624 O O . LYS A 1 88 ? 8.222 2.893 -22.069 1.00 90.19 88 LYS A O 1
ATOM 629 N N . PRO A 1 89 ? 10.334 3.619 -21.808 1.00 92.31 89 PRO A N 1
ATOM 630 C CA . PRO A 1 89 ? 10.815 2.335 -21.314 1.00 92.31 89 PRO A CA 1
ATOM 631 C C . PRO A 1 89 ? 10.133 1.979 -19.985 1.00 92.31 89 PRO A C 1
ATOM 633 O O . PRO A 1 89 ? 10.020 2.822 -19.090 1.00 92.31 89 PRO A O 1
ATOM 636 N N . TYR A 1 90 ? 9.695 0.729 -19.858 1.00 94.56 90 TYR A N 1
ATOM 637 C CA . TYR A 1 90 ? 9.274 0.142 -18.590 1.00 94.56 90 TYR A CA 1
ATOM 638 C C . TYR A 1 90 ? 10.436 0.164 -17.590 1.00 94.56 90 TYR A C 1
ATOM 640 O O . TYR A 1 90 ? 11.598 -0.003 -17.959 1.00 94.56 90 TYR A O 1
ATOM 648 N N . ILE A 1 91 ? 10.117 0.338 -16.308 1.00 94.44 91 ILE A N 1
ATOM 649 C CA . ILE A 1 91 ? 11.085 0.218 -15.218 1.00 94.44 91 ILE A CA 1
ATOM 650 C C . ILE A 1 91 ? 11.239 -1.277 -14.905 1.00 94.44 91 ILE A C 1
ATOM 652 O O . ILE A 1 91 ? 10.303 -1.896 -14.396 1.00 94.44 91 ILE A O 1
ATOM 656 N N . ILE A 1 92 ? 12.389 -1.861 -15.262 1.00 95.56 92 ILE A N 1
ATOM 657 C CA . ILE A 1 92 ? 12.638 -3.313 -15.184 1.00 95.56 92 ILE A CA 1
ATOM 658 C C . ILE A 1 92 ? 13.452 -3.711 -13.948 1.00 95.56 92 ILE A C 1
ATOM 660 O O . ILE A 1 92 ? 14.343 -2.978 -13.513 1.00 95.56 92 ILE A O 1
ATOM 664 N N . GLY A 1 93 ? 13.181 -4.888 -13.389 1.00 95.12 93 GLY A N 1
ATOM 665 C CA . GLY A 1 93 ? 13.938 -5.414 -12.250 1.00 95.12 93 GLY A CA 1
ATOM 666 C C . GLY A 1 93 ? 13.384 -6.718 -11.690 1.00 95.12 93 GLY A C 1
ATOM 667 O O . GLY A 1 93 ? 12.447 -7.291 -12.250 1.00 95.12 93 GLY A O 1
ATOM 668 N N . ASN A 1 94 ? 13.955 -7.161 -10.570 1.00 95.25 94 ASN A N 1
ATOM 669 C CA . ASN A 1 94 ? 13.463 -8.287 -9.779 1.00 95.25 94 ASN A CA 1
ATOM 670 C C . ASN A 1 94 ? 12.619 -7.774 -8.603 1.00 95.25 94 ASN A C 1
ATOM 672 O O . ASN A 1 94 ? 13.108 -6.982 -7.798 1.00 95.25 94 ASN A O 1
ATOM 676 N N . LEU A 1 95 ? 11.379 -8.240 -8.477 1.00 94.81 95 LEU A N 1
ATOM 677 C CA . LEU A 1 95 ? 10.475 -7.928 -7.374 1.00 94.81 95 LEU A CA 1
ATOM 678 C C . LEU A 1 95 ? 10.185 -9.200 -6.568 1.00 94.81 95 LEU A C 1
ATOM 680 O O . LEU A 1 95 ? 9.445 -10.072 -7.016 1.00 94.81 95 LEU A O 1
ATOM 684 N N . GLY A 1 96 ? 10.777 -9.310 -5.376 1.00 92.31 96 GLY A N 1
ATOM 685 C CA . GLY A 1 96 ? 10.521 -10.423 -4.450 1.00 92.31 96 GLY A CA 1
ATOM 686 C C . GLY A 1 96 ? 10.828 -11.821 -5.008 1.00 92.31 96 GLY A C 1
ATOM 687 O O . GLY A 1 96 ? 10.231 -12.788 -4.547 1.00 92.31 96 GLY A O 1
ATOM 688 N N . GLY A 1 97 ? 11.710 -11.925 -6.006 1.00 92.50 97 GLY A N 1
ATOM 689 C CA . GLY A 1 97 ? 12.035 -13.151 -6.741 1.00 92.50 97 GLY A CA 1
ATOM 690 C C . GLY A 1 97 ? 11.652 -13.101 -8.225 1.00 92.50 97 GLY A C 1
ATOM 691 O O . GLY A 1 97 ? 12.323 -13.734 -9.040 1.00 92.50 97 GLY A O 1
ATOM 692 N N . VAL A 1 98 ? 10.639 -12.316 -8.611 1.00 95.06 98 VAL A N 1
ATOM 693 C CA . VAL A 1 98 ? 10.013 -12.381 -9.946 1.00 95.06 98 VAL A CA 1
ATOM 694 C C . VAL A 1 98 ? 10.407 -11.186 -10.832 1.00 95.06 98 VAL A C 1
ATOM 696 O O . VAL A 1 98 ? 10.358 -10.046 -10.368 1.00 95.06 98 VAL A O 1
ATOM 699 N N . PRO A 1 99 ? 10.779 -11.386 -12.113 1.00 96.94 99 PRO A N 1
ATOM 700 C CA . PRO A 1 99 ? 11.078 -10.284 -13.027 1.00 96.94 99 PRO A CA 1
ATOM 701 C C . PRO A 1 99 ? 9.814 -9.492 -13.406 1.00 96.94 99 PRO A C 1
ATOM 703 O O . PRO A 1 99 ? 8.796 -10.079 -13.783 1.00 96.94 99 PRO A O 1
ATOM 706 N N . VAL A 1 100 ? 9.892 -8.159 -13.358 1.00 97.19 100 VAL A N 1
ATOM 707 C CA . VAL A 1 100 ? 8.756 -7.246 -13.592 1.00 97.19 100 VAL A CA 1
ATOM 708 C C . VAL A 1 100 ? 9.048 -6.140 -14.611 1.00 97.19 100 VAL A C 1
ATOM 710 O O . VAL A 1 100 ? 10.189 -5.709 -14.773 1.00 97.19 100 VAL A O 1
ATOM 713 N N . ASN A 1 101 ? 7.974 -5.664 -15.246 1.00 96.94 101 ASN A N 1
ATOM 714 C CA . ASN A 1 101 ? 7.888 -4.509 -16.137 1.00 96.94 101 ASN A CA 1
ATOM 715 C C . ASN A 1 101 ? 6.962 -3.460 -15.491 1.00 96.94 101 ASN A C 1
ATOM 717 O O . ASN A 1 101 ? 5.744 -3.504 -15.673 1.00 96.94 101 ASN A O 1
ATOM 721 N N . LEU A 1 102 ? 7.500 -2.497 -14.733 1.00 96.25 102 LEU A N 1
ATOM 722 C CA . LEU A 1 102 ? 6.671 -1.489 -14.056 1.00 96.25 102 LEU A CA 1
ATOM 723 C C . LEU A 1 102 ? 6.412 -0.263 -14.968 1.00 96.25 102 LEU A C 1
ATOM 725 O O . LEU A 1 102 ? 7.378 0.379 -15.393 1.00 96.25 102 LEU A O 1
ATOM 729 N N . PRO A 1 103 ? 5.153 0.112 -15.290 1.00 94.50 103 PRO A N 1
ATOM 730 C CA . PRO A 1 103 ? 4.890 1.231 -16.197 1.00 94.50 103 PRO A CA 1
ATOM 731 C C . PRO A 1 103 ? 5.239 2.581 -15.537 1.00 94.50 103 PRO A C 1
ATOM 733 O O . PRO A 1 103 ? 4.678 2.897 -14.480 1.00 94.50 103 PRO A O 1
ATOM 736 N N . PRO A 1 104 ? 6.099 3.429 -16.139 1.00 91.69 104 PRO A N 1
ATOM 737 C CA . PRO A 1 104 ? 6.618 4.649 -15.503 1.00 91.69 104 PRO A CA 1
ATOM 738 C C . PRO A 1 104 ? 5.567 5.756 -15.315 1.00 91.69 104 PRO A C 1
ATOM 740 O O . PRO A 1 104 ? 5.797 6.713 -14.571 1.00 91.69 104 PRO A O 1
ATOM 743 N N . THR A 1 105 ? 4.400 5.649 -15.957 1.00 92.62 105 THR A N 1
ATOM 744 C CA . THR A 1 105 ? 3.256 6.546 -15.722 1.00 92.62 105 THR A CA 1
ATOM 745 C C . THR A 1 105 ? 2.348 6.068 -14.581 1.00 92.62 105 THR A C 1
ATOM 747 O O . THR A 1 105 ? 1.610 6.879 -14.022 1.00 92.62 105 THR A O 1
ATOM 750 N N . ILE A 1 106 ? 2.454 4.793 -14.179 1.00 95.94 106 ILE A N 1
ATOM 751 C CA . ILE A 1 106 ? 1.644 4.137 -13.139 1.00 95.94 106 ILE A CA 1
ATOM 752 C C . ILE A 1 106 ? 2.407 4.073 -11.809 1.00 95.94 106 ILE A C 1
ATOM 754 O O . ILE A 1 106 ? 1.947 4.626 -10.808 1.00 95.94 106 ILE A O 1
ATOM 758 N N . VAL A 1 107 ? 3.607 3.485 -11.775 1.00 94.94 107 VAL A N 1
ATOM 759 C CA . VAL A 1 107 ? 4.385 3.344 -10.526 1.00 94.94 107 VAL A CA 1
ATOM 760 C C . VAL A 1 107 ? 5.203 4.594 -10.212 1.00 94.94 107 VAL A C 1
ATOM 762 O O . VAL A 1 107 ? 5.690 5.267 -11.114 1.00 94.94 107 VAL A O 1
ATOM 765 N N . ARG A 1 108 ? 5.359 4.929 -8.934 1.00 90.25 108 ARG A N 1
ATOM 766 C CA . ARG A 1 108 ? 6.159 6.057 -8.427 1.00 90.25 108 ARG A CA 1
ATOM 767 C C . ARG A 1 108 ? 7.067 5.591 -7.290 1.00 90.25 108 ARG A C 1
ATOM 769 O O . ARG A 1 108 ? 6.792 4.563 -6.676 1.00 90.25 108 ARG A O 1
ATOM 776 N N . PHE A 1 109 ? 8.094 6.387 -6.990 1.00 87.44 109 PHE A N 1
ATOM 777 C CA . PHE A 1 109 ? 9.054 6.121 -5.911 1.00 87.44 109 PHE A CA 1
ATOM 778 C C . PHE A 1 109 ? 9.668 4.711 -5.993 1.00 87.44 109 PHE A C 1
ATOM 780 O O . PHE A 1 109 ? 9.749 4.022 -4.986 1.00 87.44 109 PHE A O 1
ATOM 787 N N . VAL A 1 110 ? 10.043 4.261 -7.200 1.00 90.94 110 VAL A N 1
ATOM 788 C CA . VAL A 1 110 ? 10.693 2.955 -7.369 1.00 90.94 110 VAL A CA 1
ATOM 789 C C . VAL A 1 110 ? 12.117 3.030 -6.827 1.00 90.94 110 VAL A C 1
ATOM 791 O O . VAL A 1 110 ? 12.944 3.766 -7.369 1.00 90.94 110 VAL A O 1
ATOM 794 N N . GLU A 1 111 ? 12.392 2.263 -5.779 1.00 89.81 111 GLU A N 1
ATOM 795 C CA . GLU A 1 111 ? 13.720 2.083 -5.201 1.00 89.81 111 GLU A CA 1
ATOM 796 C C . GLU A 1 111 ? 14.260 0.687 -5.516 1.00 89.81 111 GLU A C 1
ATOM 798 O O . GLU A 1 111 ? 13.520 -0.291 -5.618 1.00 89.81 111 GLU A O 1
ATOM 803 N N . TYR A 1 112 ? 15.580 0.603 -5.624 1.00 90.69 112 TYR A N 1
ATOM 804 C CA . TYR A 1 112 ? 16.355 -0.622 -5.785 1.00 90.69 112 TYR A CA 1
ATOM 805 C C . TYR A 1 112 ? 17.284 -0.812 -4.575 1.00 90.69 112 TYR A C 1
ATOM 807 O O . TYR A 1 112 ? 17.390 0.065 -3.714 1.00 90.69 112 TYR A O 1
ATOM 815 N N . THR A 1 113 ? 17.992 -1.938 -4.490 1.00 89.62 113 THR A N 1
ATOM 816 C CA . THR A 1 113 ? 18.984 -2.186 -3.422 1.00 89.62 113 THR A CA 1
ATOM 817 C C . THR A 1 113 ? 20.155 -1.200 -3.417 1.00 89.62 113 THR A C 1
ATOM 819 O O . THR A 1 113 ? 20.733 -0.973 -2.358 1.00 89.62 113 THR A O 1
ATOM 822 N N . ASP A 1 114 ? 20.480 -0.581 -4.558 1.00 87.31 114 ASP A N 1
ATOM 823 C CA . ASP A 1 114 ? 21.524 0.449 -4.685 1.00 87.31 114 ASP A CA 1
ATOM 824 C C . ASP A 1 114 ? 21.023 1.890 -4.466 1.00 87.31 114 ASP A C 1
ATOM 826 O O . ASP A 1 114 ? 21.809 2.835 -4.536 1.00 87.31 114 ASP A O 1
ATOM 830 N N . SER A 1 115 ? 19.723 2.085 -4.225 1.00 85.38 115 SER A N 1
ATOM 831 C CA . SER A 1 115 ? 19.128 3.423 -4.185 1.00 85.38 115 SER A CA 1
ATOM 832 C C . SER A 1 115 ? 19.500 4.192 -2.907 1.00 85.38 115 SER A C 1
ATOM 834 O O . SER A 1 115 ? 19.460 3.632 -1.812 1.00 85.38 115 SER A O 1
ATOM 836 N N . PRO A 1 116 ? 19.812 5.500 -3.002 1.00 80.81 116 PRO A N 1
ATOM 837 C CA . PRO A 1 116 ? 20.314 6.297 -1.876 1.00 80.81 116 PRO A CA 1
ATOM 838 C C . PRO A 1 116 ? 19.230 6.683 -0.850 1.00 80.81 116 PRO A C 1
ATOM 840 O O . PRO A 1 116 ? 19.540 7.300 0.174 1.00 80.81 116 PRO A O 1
ATOM 843 N N . GLY A 1 117 ? 17.960 6.374 -1.140 1.00 77.56 117 GLY A N 1
ATOM 844 C CA . GLY A 1 117 ? 16.799 6.835 -0.386 1.00 77.56 117 GLY A CA 1
ATOM 845 C C . GLY A 1 117 ? 16.798 8.355 -0.207 1.00 77.56 117 GLY A C 1
ATOM 846 O O . GLY A 1 117 ? 17.193 9.112 -1.095 1.00 77.56 117 GLY A O 1
ATOM 847 N N . PHE A 1 118 ? 16.399 8.807 0.981 1.00 72.38 118 PHE A N 1
ATOM 848 C CA . PHE A 1 118 ? 16.360 10.226 1.350 1.00 72.38 118 PHE A CA 1
ATOM 849 C C . PHE A 1 118 ? 17.666 10.758 1.974 1.00 72.38 118 PHE A C 1
ATOM 851 O O . PHE A 1 118 ? 17.674 11.874 2.490 1.00 72.38 118 PHE A O 1
ATOM 858 N N . ASN A 1 119 ? 18.773 10.001 1.962 1.00 79.31 119 ASN A N 1
ATOM 859 C CA . ASN A 1 119 ? 20.040 10.447 2.558 1.00 79.31 119 ASN A CA 1
ATOM 860 C C . ASN A 1 119 ? 20.714 11.522 1.669 1.00 79.31 119 ASN A C 1
ATOM 862 O O . ASN A 1 119 ? 21.177 11.187 0.574 1.00 79.31 119 ASN A O 1
ATOM 866 N N . PRO A 1 120 ? 20.858 12.791 2.116 1.00 74.75 120 PRO A N 1
ATOM 867 C CA . PRO A 1 120 ? 21.375 13.870 1.265 1.00 74.75 120 PRO A CA 1
ATOM 868 C C . PRO A 1 120 ? 22.836 13.690 0.830 1.00 74.75 120 PRO A C 1
ATOM 870 O O . PRO A 1 120 ? 23.239 14.198 -0.215 1.00 74.75 120 PRO A O 1
ATOM 873 N N . GLN A 1 121 ? 23.646 12.972 1.614 1.00 79.75 121 GLN A N 1
ATOM 874 C CA . GLN A 1 121 ? 25.044 12.697 1.271 1.00 79.75 121 GLN A CA 1
ATOM 875 C C . GLN A 1 121 ? 25.146 11.574 0.232 1.00 79.75 121 GLN A C 1
ATOM 877 O O . GLN A 1 121 ? 25.898 11.704 -0.733 1.00 79.75 121 GLN A O 1
ATOM 882 N N . ALA A 1 122 ? 24.338 10.518 0.374 1.00 80.44 122 ALA A N 1
ATOM 883 C CA . ALA A 1 122 ? 24.251 9.454 -0.625 1.00 80.44 122 ALA A CA 1
ATOM 884 C C . ALA A 1 122 ? 23.690 9.984 -1.958 1.00 80.44 122 ALA A C 1
ATOM 886 O O . ALA A 1 122 ? 24.263 9.720 -3.011 1.00 80.44 122 ALA A O 1
ATOM 887 N N . LEU A 1 123 ? 22.640 10.813 -1.916 1.00 76.94 123 LEU A N 1
ATOM 888 C CA . LEU A 1 123 ? 22.022 11.451 -3.089 1.00 76.94 123 LEU A CA 1
ATOM 889 C C . LEU A 1 123 ? 22.979 12.341 -3.899 1.00 76.94 123 LEU A C 1
ATOM 891 O O . LEU A 1 123 ? 22.878 12.390 -5.125 1.00 76.94 123 LEU A O 1
ATOM 895 N N . ARG A 1 124 ? 23.918 13.038 -3.245 1.00 75.69 124 ARG A N 1
ATOM 896 C CA . ARG A 1 124 ? 24.952 13.827 -3.943 1.00 75.69 124 ARG A CA 1
ATOM 897 C C . ARG A 1 124 ? 25.919 12.955 -4.746 1.00 75.69 124 ARG A C 1
ATOM 899 O O . ARG A 1 124 ? 26.315 13.348 -5.838 1.00 75.69 124 ARG A O 1
ATOM 906 N N . ASN A 1 125 ? 26.259 11.777 -4.224 1.00 79.12 125 ASN A N 1
ATOM 907 C CA . ASN A 1 125 ? 27.282 10.891 -4.789 1.00 79.12 125 ASN A CA 1
ATOM 908 C C . ASN A 1 125 ? 26.708 9.730 -5.627 1.00 79.12 125 ASN A C 1
ATOM 910 O O . ASN A 1 125 ? 27.477 8.974 -6.223 1.00 79.12 125 ASN A O 1
ATOM 914 N N . PHE A 1 126 ? 25.382 9.568 -5.668 1.00 81.12 126 PHE A N 1
ATOM 915 C CA . PHE A 1 126 ? 24.720 8.451 -6.336 1.00 81.12 126 PHE A CA 1
ATOM 916 C C . PHE A 1 126 ? 24.956 8.462 -7.851 1.00 81.12 126 PHE A C 1
ATOM 918 O O . PHE A 1 126 ? 24.672 9.443 -8.542 1.00 81.12 126 PHE A O 1
ATOM 925 N N . LYS A 1 127 ? 25.436 7.329 -8.367 1.00 80.19 127 LYS A N 1
ATOM 926 C CA . LYS A 1 127 ? 25.569 7.050 -9.797 1.00 80.19 127 LYS A CA 1
ATOM 927 C C . LYS A 1 127 ? 24.638 5.880 -10.132 1.00 80.19 127 LYS A C 1
ATOM 929 O O . LYS A 1 127 ? 24.945 4.766 -9.709 1.00 80.19 127 LYS A O 1
ATOM 934 N N . PRO A 1 128 ? 23.514 6.106 -10.833 1.00 76.62 128 PRO A N 1
ATOM 935 C CA . PRO A 1 128 ? 22.596 5.029 -11.182 1.00 76.62 128 PRO A CA 1
ATOM 936 C C . PRO A 1 128 ? 23.277 3.990 -12.078 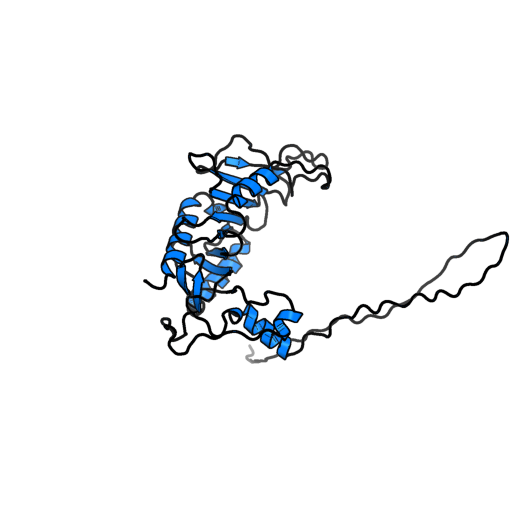1.00 76.62 128 PRO A C 1
ATOM 938 O O . PRO A 1 128 ? 23.923 4.343 -13.065 1.00 76.62 128 PRO A O 1
ATOM 941 N N . SER A 1 129 ? 23.098 2.714 -11.745 1.00 84.56 129 SER A N 1
ATOM 942 C CA . SER A 1 129 ? 23.481 1.597 -12.609 1.00 84.56 129 SER A CA 1
ATOM 943 C C . SER A 1 129 ? 22.508 1.444 -13.791 1.00 84.56 129 SER A C 1
ATOM 945 O O . SER A 1 129 ? 21.372 1.934 -13.751 1.00 84.56 129 SER A O 1
ATOM 947 N N . VAL A 1 130 ? 22.956 0.767 -14.855 1.00 90.88 130 VAL A N 1
ATOM 948 C CA . VAL A 1 130 ? 22.059 0.277 -15.913 1.00 90.88 130 VAL A CA 1
ATOM 949 C C . VAL A 1 130 ? 21.278 -0.910 -15.356 1.00 90.88 130 VAL A C 1
ATOM 951 O O . VAL A 1 130 ? 21.875 -1.813 -14.770 1.00 90.88 130 VAL A O 1
ATOM 954 N N . ARG A 1 131 ? 19.951 -0.896 -15.496 1.00 92.94 131 ARG A N 1
ATOM 955 C CA . ARG A 1 131 ? 19.079 -1.931 -14.934 1.00 92.94 131 ARG A CA 1
ATOM 956 C C . ARG A 1 131 ? 19.020 -3.180 -15.805 1.00 92.94 131 ARG A C 1
ATOM 958 O O . ARG A 1 131 ? 19.025 -3.119 -17.030 1.00 92.94 131 ARG A O 1
ATOM 965 N N . THR A 1 132 ? 18.885 -4.311 -15.128 1.00 94.94 132 THR A N 1
ATOM 966 C CA . THR A 1 132 ? 18.588 -5.635 -15.686 1.00 94.94 132 THR A CA 1
ATOM 967 C C . THR A 1 132 ? 17.419 -6.243 -14.911 1.00 94.94 132 THR A C 1
ATOM 969 O O . THR A 1 132 ? 17.019 -5.722 -13.870 1.00 94.94 132 THR A O 1
ATOM 972 N N . TYR A 1 133 ? 16.896 -7.388 -15.351 1.00 96.19 133 TYR A N 1
ATOM 973 C CA . TYR A 1 133 ? 15.886 -8.124 -14.578 1.00 96.19 133 TYR A CA 1
ATOM 974 C C . TYR A 1 133 ? 16.418 -8.742 -13.271 1.00 96.19 133 TYR A C 1
ATOM 976 O O . TYR A 1 133 ? 15.619 -9.220 -12.474 1.00 96.19 133 TYR A O 1
ATOM 984 N N . ASP A 1 134 ? 17.728 -8.681 -13.020 1.00 95.38 134 ASP A N 1
ATOM 985 C CA . ASP A 1 134 ? 18.378 -9.072 -11.758 1.00 95.38 134 ASP A CA 1
ATOM 986 C C . ASP A 1 134 ? 18.494 -7.890 -10.779 1.00 95.38 134 ASP A C 1
ATOM 988 O O . ASP A 1 134 ? 18.840 -8.063 -9.611 1.00 95.38 134 ASP A O 1
ATOM 992 N N . SER A 1 135 ? 18.213 -6.666 -11.240 1.00 93.62 135 SER A N 1
ATOM 993 C CA . SER A 1 135 ? 18.265 -5.461 -10.411 1.00 93.62 135 SER A CA 1
ATOM 994 C C . SER A 1 135 ? 17.115 -5.476 -9.401 1.00 93.62 135 SER A C 1
ATOM 996 O O . SER A 1 135 ? 15.961 -5.250 -9.762 1.00 93.62 135 SER A O 1
ATOM 998 N N . ILE A 1 136 ? 17.426 -5.768 -8.137 1.00 93.56 136 ILE A N 1
ATOM 999 C CA . ILE A 1 136 ? 16.433 -5.980 -7.074 1.00 93.56 136 ILE A CA 1
ATOM 1000 C C . ILE A 1 136 ? 15.721 -4.668 -6.721 1.00 93.56 136 ILE A C 1
ATOM 1002 O O . ILE A 1 136 ? 16.343 -3.738 -6.204 1.00 93.56 136 ILE A O 1
ATOM 1006 N N . ILE A 1 137 ? 14.407 -4.637 -6.944 1.00 93.38 137 ILE A N 1
ATOM 1007 C CA . ILE A 1 137 ? 13.480 -3.570 -6.554 1.00 93.38 137 ILE A CA 1
ATOM 1008 C C . ILE A 1 137 ? 13.095 -3.772 -5.084 1.00 93.38 137 ILE A C 1
ATOM 1010 O O . ILE A 1 137 ? 12.633 -4.841 -4.685 1.00 93.38 137 ILE A O 1
ATOM 1014 N N . THR A 1 138 ? 13.286 -2.742 -4.261 1.00 92.12 138 THR A N 1
ATOM 1015 C CA . THR A 1 138 ? 13.081 -2.781 -2.803 1.00 92.12 138 THR A CA 1
ATOM 1016 C C . THR A 1 138 ? 11.779 -2.121 -2.363 1.00 92.12 138 THR A C 1
ATOM 1018 O O . THR A 1 138 ? 11.181 -2.572 -1.376 1.00 92.12 138 THR A O 1
ATOM 1021 N N . SER A 1 139 ? 11.318 -1.098 -3.089 1.00 92.19 139 SER A N 1
ATOM 1022 C CA . SER A 1 139 ? 10.031 -0.434 -2.872 1.00 92.19 139 SER A CA 1
ATOM 1023 C C . SER A 1 139 ? 9.469 0.176 -4.164 1.00 92.19 139 SER A C 1
ATOM 1025 O O . SER A 1 139 ? 10.212 0.454 -5.105 1.00 92.19 139 SER A O 1
ATOM 1027 N N . PHE A 1 140 ? 8.149 0.367 -4.213 1.00 94.44 140 PHE A N 1
ATOM 1028 C CA . PHE A 1 140 ? 7.471 1.333 -5.088 1.00 94.44 140 PHE A CA 1
ATOM 1029 C C . PHE A 1 140 ? 6.042 1.577 -4.588 1.00 94.44 140 PHE A C 1
ATOM 1031 O O . PHE A 1 140 ? 5.566 0.904 -3.676 1.00 94.44 140 PHE A O 1
ATOM 1038 N N . GLY A 1 141 ? 5.316 2.512 -5.198 1.00 95.62 141 GLY A N 1
ATOM 1039 C CA . GLY A 1 141 ? 3.877 2.644 -4.975 1.00 95.62 141 GLY A CA 1
ATOM 1040 C C . GLY A 1 141 ? 3.100 3.043 -6.222 1.00 95.62 141 GLY A C 1
ATOM 1041 O O . GLY A 1 141 ? 3.662 3.554 -7.188 1.00 95.62 141 GLY A O 1
ATOM 1042 N N . PHE A 1 142 ? 1.789 2.842 -6.186 1.00 97.50 142 PHE A N 1
ATOM 1043 C CA . PHE A 1 142 ? 0.826 3.297 -7.192 1.00 97.50 142 PHE A CA 1
ATOM 1044 C C . PHE A 1 142 ? -0.496 3.673 -6.499 1.00 97.50 142 PHE A C 1
ATOM 1046 O O . PHE A 1 142 ? -0.611 3.560 -5.279 1.00 97.50 142 PHE A O 1
ATOM 1053 N N . ASP A 1 143 ? -1.476 4.182 -7.242 1.00 97.19 143 ASP A N 1
ATOM 1054 C CA . ASP A 1 143 ? -2.851 4.337 -6.751 1.00 97.19 143 ASP A CA 1
ATOM 1055 C C . ASP A 1 143 ? -3.803 3.654 -7.745 1.00 97.19 143 ASP A C 1
ATOM 1057 O O . ASP A 1 143 ? -3.521 3.643 -8.947 1.00 97.19 143 ASP A O 1
ATOM 1061 N N . PHE A 1 144 ? -4.936 3.138 -7.269 1.00 97.44 144 PHE A N 1
ATOM 1062 C CA . PHE A 1 144 ? -6.051 2.692 -8.110 1.00 97.44 144 PHE A CA 1
ATOM 1063 C C . PHE A 1 144 ? -7.387 3.202 -7.570 1.00 97.44 144 PHE A C 1
ATOM 1065 O O . PHE A 1 144 ? -7.510 3.497 -6.382 1.00 97.44 144 PHE A O 1
ATOM 1072 N N . ARG A 1 145 ? -8.383 3.330 -8.443 1.00 94.69 145 ARG A N 1
ATOM 1073 C CA . ARG A 1 145 ? -9.760 3.693 -8.095 1.00 94.69 145 ARG A CA 1
ATOM 1074 C C . ARG A 1 145 ? -10.559 2.420 -7.815 1.00 94.69 145 ARG A C 1
ATOM 1076 O O . ARG A 1 145 ? -10.482 1.473 -8.594 1.00 94.69 145 ARG A O 1
ATOM 1083 N N . ASN A 1 146 ? -11.239 2.338 -6.676 1.00 92.75 146 ASN A N 1
ATOM 1084 C CA . ASN A 1 146 ? -11.781 1.075 -6.170 1.00 92.75 146 ASN A CA 1
ATOM 1085 C C . ASN A 1 146 ? -12.926 0.510 -7.031 1.00 92.75 146 ASN A C 1
ATOM 1087 O O . ASN A 1 146 ? -12.929 -0.689 -7.316 1.00 92.75 146 ASN A O 1
ATOM 1091 N N . HIS A 1 147 ? -13.869 1.350 -7.471 1.00 91.94 147 HIS A N 1
ATOM 1092 C CA . HIS A 1 147 ? -15.102 0.874 -8.112 1.00 91.94 147 HIS A CA 1
ATOM 1093 C C . HIS A 1 147 ? -14.898 0.257 -9.507 1.00 91.94 147 HIS A C 1
ATOM 1095 O O . HIS A 1 147 ? -15.572 -0.714 -9.846 1.00 91.94 147 HIS A O 1
ATOM 1101 N N . ASP A 1 148 ? -13.972 0.792 -10.311 1.00 94.50 148 ASP A N 1
ATOM 1102 C CA . ASP A 1 148 ? -13.667 0.313 -11.670 1.00 94.50 148 ASP A CA 1
ATOM 1103 C C . ASP A 1 148 ? -12.266 -0.304 -11.807 1.00 94.50 148 ASP A C 1
ATOM 1105 O O . ASP A 1 148 ? -11.930 -0.862 -12.853 1.00 94.50 148 ASP A O 1
ATOM 1109 N N . LYS A 1 149 ? -11.459 -0.243 -10.740 1.00 95.31 149 LYS A N 1
ATOM 1110 C CA . LYS A 1 149 ? -10.120 -0.848 -10.637 1.00 95.31 149 LYS A CA 1
ATOM 1111 C C . LYS A 1 149 ? -9.109 -0.212 -11.596 1.00 95.31 149 LYS A C 1
ATOM 1113 O O . LYS A 1 149 ? -8.066 -0.797 -11.890 1.00 95.31 149 LYS A O 1
ATOM 1118 N N . GLN A 1 150 ? -9.374 1.014 -12.051 1.00 96.56 150 GLN A N 1
ATOM 1119 C CA . GLN A 1 150 ? -8.460 1.767 -12.902 1.00 96.56 150 GLN A CA 1
ATOM 1120 C C . GLN A 1 150 ? -7.260 2.280 -12.093 1.00 96.56 150 GLN A C 1
ATOM 1122 O O . GLN A 1 150 ? -7.3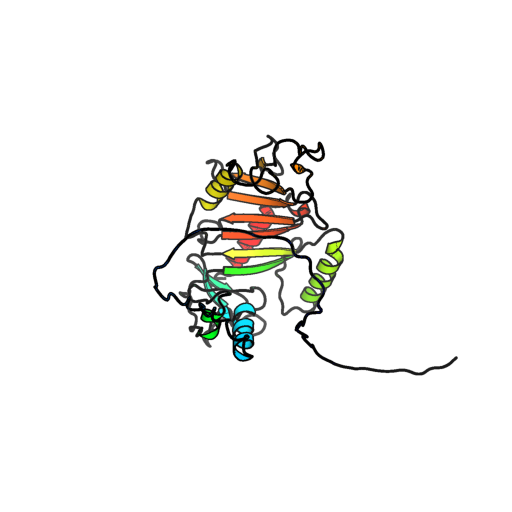99 3.061 -11.150 1.00 96.56 150 GLN A O 1
ATOM 1127 N N . MET A 1 151 ? -6.056 1.851 -12.476 1.00 97.50 151 MET A N 1
ATOM 1128 C CA . MET A 1 151 ? -4.808 2.401 -11.941 1.00 97.50 151 MET A CA 1
ATOM 1129 C C . MET A 1 151 ? -4.591 3.844 -12.419 1.00 97.50 151 MET A C 1
ATOM 1131 O O . MET A 1 151 ? -4.921 4.190 -13.555 1.00 97.50 151 MET A O 1
ATOM 1135 N N . LEU A 1 152 ? -4.000 4.683 -11.562 1.00 96.94 152 LEU A N 1
ATOM 1136 C CA . LEU A 1 152 ? -3.726 6.090 -11.857 1.00 96.94 152 LEU A CA 1
ATOM 1137 C C . LEU A 1 152 ? -2.608 6.243 -12.893 1.00 96.94 152 LEU A C 1
ATOM 1139 O O . LEU A 1 152 ? -1.426 6.338 -12.554 1.00 96.94 152 LEU A O 1
ATOM 1143 N N . ASP A 1 153 ? -3.002 6.343 -14.156 1.00 96.00 153 ASP A N 1
ATOM 1144 C CA . ASP A 1 153 ? -2.109 6.721 -15.242 1.00 96.00 153 ASP A CA 1
ATOM 1145 C C . ASP A 1 153 ? -1.829 8.228 -15.212 1.00 96.00 153 ASP A C 1
ATOM 1147 O O . ASP A 1 153 ? -2.680 9.046 -15.562 1.00 96.00 153 ASP A O 1
ATOM 1151 N N . ARG A 1 154 ? -0.617 8.614 -14.801 1.00 93.00 154 ARG A N 1
ATOM 1152 C CA . ARG A 1 154 ? -0.208 10.028 -14.721 1.00 93.00 154 ARG A CA 1
ATOM 1153 C C . ARG A 1 154 ? 0.002 10.704 -16.079 1.00 93.00 154 ARG A C 1
ATOM 1155 O O . ARG A 1 154 ? 0.314 11.888 -16.099 1.00 93.00 154 ARG A O 1
ATOM 1162 N N . HIS A 1 155 ? -0.141 9.970 -17.182 1.00 93.50 155 HIS A N 1
ATOM 1163 C CA . HIS A 1 155 ? -0.195 10.511 -18.543 1.00 93.50 155 HIS A CA 1
ATOM 1164 C C . HIS A 1 155 ? -1.632 10.574 -19.105 1.00 93.50 155 HIS A C 1
ATOM 1166 O O . HIS A 1 155 ? -1.826 10.861 -20.286 1.00 93.50 155 HIS A O 1
ATOM 1172 N N . ASN A 1 156 ? -2.649 10.319 -18.274 1.00 95.44 156 ASN A N 1
ATOM 1173 C CA . ASN A 1 156 ? -4.049 10.597 -18.579 1.00 95.44 156 ASN A CA 1
ATOM 1174 C C . ASN A 1 156 ? -4.502 11.843 -17.798 1.00 95.44 156 ASN A C 1
ATOM 1176 O O . ASN A 1 156 ? -4.958 11.738 -16.658 1.00 95.44 156 ASN A O 1
ATOM 1180 N N . ASP A 1 157 ? -4.378 13.021 -18.415 1.00 95.06 157 ASP A N 1
ATOM 1181 C CA . ASP A 1 157 ? -4.695 14.308 -17.776 1.00 95.06 157 ASP A CA 1
ATOM 1182 C C . ASP A 1 157 ? -6.126 14.367 -17.221 1.00 95.06 157 ASP A C 1
ATOM 1184 O O . ASP A 1 157 ? -6.342 14.913 -16.139 1.00 95.06 157 ASP A O 1
ATOM 1188 N N . ALA A 1 158 ? -7.096 13.751 -17.907 1.00 95.44 158 ALA A N 1
ATOM 1189 C CA . ALA A 1 158 ? -8.483 13.707 -17.448 1.00 95.44 158 ALA A CA 1
ATOM 1190 C C . ALA A 1 158 ? -8.621 12.940 -16.121 1.00 95.44 158 ALA A C 1
ATOM 1192 O O . ALA A 1 158 ? -9.234 13.447 -15.185 1.00 95.44 158 ALA A O 1
ATOM 1193 N N . LEU A 1 159 ? -7.985 11.769 -16.006 1.00 94.94 159 LEU A N 1
ATOM 1194 C CA . LEU A 1 159 ? -7.979 10.960 -14.779 1.00 94.94 159 LEU A CA 1
ATOM 1195 C C . LEU A 1 159 ? -7.188 11.633 -13.644 1.00 94.94 159 LEU A C 1
ATOM 1197 O O . LEU A 1 159 ? -7.554 11.546 -12.470 1.00 94.94 159 LEU A O 1
ATOM 1201 N N . VAL A 1 160 ? -6.104 12.333 -13.990 1.00 94.69 160 VAL A N 1
ATOM 1202 C CA . VAL A 1 160 ? -5.298 13.112 -13.041 1.00 94.69 160 VAL A CA 1
ATOM 1203 C C . VAL A 1 160 ? -6.091 14.297 -12.480 1.00 94.69 160 VAL A C 1
ATOM 1205 O O . VAL A 1 160 ? -6.030 14.535 -11.271 1.00 94.69 160 VAL A O 1
ATOM 1208 N N . GLU A 1 161 ? -6.843 15.025 -13.310 1.00 94.38 161 GLU A N 1
ATOM 1209 C CA . GLU A 1 161 ? -7.710 16.118 -12.853 1.00 94.38 161 GLU A CA 1
ATOM 1210 C C . GLU A 1 161 ? -8.952 15.624 -12.110 1.00 94.38 161 GLU A C 1
ATOM 1212 O O . GLU A 1 161 ? -9.275 16.190 -11.066 1.00 94.38 161 GLU A O 1
ATOM 1217 N N . GLU A 1 162 ? -9.594 14.540 -12.559 1.00 92.06 162 GLU A N 1
ATOM 1218 C CA . GLU A 1 162 ? -10.706 13.900 -11.843 1.00 92.06 162 GLU A CA 1
ATOM 1219 C C . GLU A 1 162 ? -10.294 13.592 -10.396 1.00 92.06 162 GLU A C 1
ATOM 1221 O O . GLU A 1 162 ? -10.877 14.124 -9.448 1.00 92.06 162 GLU A O 1
ATOM 1226 N N . ARG A 1 163 ? -9.183 12.863 -10.224 1.00 92.12 163 ARG A N 1
ATOM 1227 C CA . ARG A 1 163 ? -8.611 12.542 -8.913 1.00 92.12 163 ARG A CA 1
ATOM 1228 C C . ARG A 1 163 ? -8.239 13.783 -8.093 1.00 92.12 163 ARG A C 1
ATOM 1230 O O . ARG A 1 163 ? -8.353 13.759 -6.867 1.00 92.12 163 ARG A O 1
ATOM 1237 N N . LYS A 1 164 ? -7.774 14.871 -8.721 1.00 90.31 164 LYS A N 1
ATOM 1238 C CA . LYS A 1 164 ? -7.484 16.137 -8.013 1.00 90.31 164 LYS A CA 1
ATOM 1239 C C . LYS A 1 164 ? -8.760 16.795 -7.489 1.00 90.31 164 LYS A C 1
ATOM 1241 O O . LYS A 1 164 ? -8.753 17.255 -6.347 1.00 90.31 164 LYS A O 1
ATOM 1246 N N . GLN A 1 165 ? -9.836 16.848 -8.280 1.00 88.69 165 GLN A N 1
ATOM 1247 C CA . GLN A 1 165 ? -11.109 17.418 -7.819 1.00 88.69 165 GLN A CA 1
ATOM 1248 C C . GLN A 1 165 ? -11.765 16.526 -6.760 1.00 88.69 165 GLN A C 1
ATOM 1250 O O . GLN A 1 165 ? -12.225 17.038 -5.738 1.00 88.69 165 GLN A O 1
ATOM 1255 N N . GLU A 1 166 ? -11.726 15.206 -6.950 1.00 87.94 166 GLU A N 1
ATOM 1256 C CA . GLU A 1 166 ? -12.231 14.227 -5.989 1.00 87.94 166 GLU A CA 1
ATOM 1257 C C . GLU A 1 166 ? -11.516 14.365 -4.640 1.00 87.94 166 GLU A C 1
ATOM 1259 O O . GLU A 1 166 ? -12.162 14.675 -3.646 1.00 87.94 166 GLU A O 1
ATOM 1264 N N . LEU A 1 167 ? -10.178 14.282 -4.591 1.00 83.31 167 LEU A N 1
ATOM 1265 C CA . LEU A 1 167 ? -9.413 14.427 -3.340 1.00 83.31 167 LEU A CA 1
ATOM 1266 C C . LEU A 1 167 ? -9.547 15.820 -2.691 1.00 83.31 167 LEU A C 1
ATOM 1268 O O . LEU A 1 167 ? -9.362 15.968 -1.480 1.00 83.31 167 LEU A O 1
ATOM 1272 N N . LYS A 1 168 ? -9.884 16.853 -3.472 1.00 82.62 168 LYS A N 1
ATOM 1273 C CA . LYS A 1 168 ? -10.184 18.203 -2.971 1.00 82.62 168 LYS A CA 1
ATOM 1274 C C . LYS A 1 168 ? -11.565 18.271 -2.307 1.00 82.62 168 LYS A C 1
ATOM 1276 O O . LYS A 1 168 ? -11.681 18.910 -1.262 1.00 82.62 168 LYS A O 1
ATOM 1281 N N . ALA A 1 169 ? -12.574 17.598 -2.864 1.00 75.12 169 ALA A N 1
ATOM 1282 C CA . ALA A 1 169 ? -13.913 17.463 -2.279 1.00 75.12 169 ALA A CA 1
ATOM 1283 C C . ALA A 1 169 ? -13.954 16.452 -1.111 1.00 75.12 169 ALA A C 1
ATOM 1285 O O . ALA A 1 169 ? -14.666 16.653 -0.125 1.00 75.12 169 ALA A O 1
ATOM 1286 N N . ALA A 1 170 ? -13.123 15.410 -1.177 1.00 63.50 170 ALA A N 1
ATOM 1287 C CA . ALA A 1 170 ? -13.003 14.334 -0.195 1.00 63.50 170 ALA A CA 1
ATOM 1288 C C . ALA A 1 170 ? -12.623 14.808 1.208 1.00 63.50 170 ALA A C 1
ATOM 1290 O O . ALA A 1 170 ? -12.951 14.139 2.182 1.00 63.50 170 ALA A O 1
ATOM 1291 N N . ARG A 1 171 ? -12.036 16.010 1.319 1.00 59.84 171 ARG A N 1
ATOM 1292 C CA . ARG A 1 171 ? -11.828 16.754 2.575 1.00 59.84 171 ARG A CA 1
ATOM 1293 C C . ARG A 1 171 ? -13.103 16.972 3.406 1.00 59.84 171 ARG A C 1
ATOM 1295 O O . ARG A 1 171 ? -13.005 17.541 4.487 1.00 59.84 171 ARG A O 1
ATOM 1302 N N . ILE A 1 172 ? -14.274 16.582 2.898 1.00 55.38 172 ILE A N 1
ATOM 1303 C CA . ILE A 1 172 ? -15.561 16.709 3.580 1.00 55.38 172 ILE A CA 1
ATOM 1304 C C . ILE A 1 172 ? -16.201 15.342 3.903 1.00 55.38 172 ILE A C 1
ATOM 1306 O O . ILE A 1 172 ? -16.845 15.263 4.947 1.00 55.38 172 ILE A O 1
ATOM 1310 N N . LYS A 1 173 ? -16.071 14.286 3.062 1.00 58.72 173 LYS A N 1
ATOM 1311 C CA . LYS A 1 173 ? -16.756 12.979 3.293 1.00 58.72 173 LYS A CA 1
ATOM 1312 C C . LYS A 1 173 ? -16.085 11.683 2.791 1.00 58.72 173 LYS A C 1
ATOM 1314 O O . LYS A 1 173 ? -16.152 10.707 3.524 1.00 58.72 173 LYS A O 1
ATOM 1319 N N . SER A 1 174 ? -15.548 11.596 1.565 1.00 70.12 174 SER A N 1
ATOM 1320 C CA . SER A 1 174 ? -15.101 10.310 0.971 1.00 70.12 174 SER A CA 1
ATOM 1321 C C . SER A 1 174 ? -14.225 10.495 -0.286 1.00 70.12 174 SER A C 1
ATOM 1323 O O . SER A 1 174 ? -14.393 11.495 -0.984 1.00 70.12 174 SER A O 1
ATOM 1325 N N . HIS A 1 175 ? -13.331 9.536 -0.577 1.00 84.50 175 HIS A N 1
ATOM 1326 C CA . HIS A 1 175 ? -12.712 9.292 -1.891 1.00 84.50 175 HIS A CA 1
ATOM 1327 C C . HIS A 1 175 ? -12.596 7.787 -2.194 1.00 84.50 175 HIS A C 1
ATOM 1329 O O . HIS A 1 175 ? -12.373 6.975 -1.295 1.00 84.50 175 HIS A O 1
ATOM 1335 N N . ASP A 1 176 ? -12.654 7.428 -3.474 1.00 89.75 176 ASP A N 1
ATOM 1336 C CA . ASP A 1 176 ? -12.607 6.051 -3.984 1.00 89.75 176 ASP A CA 1
ATOM 1337 C C . ASP A 1 176 ? -11.172 5.565 -4.284 1.00 89.75 176 ASP A C 1
ATOM 1339 O O . ASP A 1 176 ? -10.929 4.379 -4.508 1.00 89.75 176 ASP A O 1
ATOM 1343 N N . TRP A 1 177 ? -10.189 6.474 -4.263 1.00 93.81 177 TRP A N 1
ATOM 1344 C CA . TRP A 1 177 ? -8.782 6.140 -4.507 1.00 93.81 177 TRP A CA 1
ATOM 1345 C C . TRP A 1 177 ? -8.135 5.364 -3.358 1.00 93.81 177 TRP A C 1
ATOM 1347 O O . TRP A 1 177 ? -8.007 5.863 -2.239 1.00 93.81 177 TRP A O 1
ATOM 1357 N N . ILE A 1 178 ? -7.631 4.180 -3.686 1.00 96.31 178 ILE A N 1
ATOM 1358 C CA . ILE A 1 178 ? -6.782 3.337 -2.852 1.00 96.31 178 ILE A CA 1
ATOM 1359 C C . ILE A 1 178 ? -5.323 3.630 -3.210 1.00 96.31 178 ILE A C 1
ATOM 1361 O O . ILE A 1 178 ? -4.921 3.530 -4.372 1.00 96.31 178 ILE A O 1
ATOM 1365 N N . ARG A 1 179 ? -4.505 3.977 -2.216 1.00 97.06 179 ARG A N 1
ATOM 1366 C CA . ARG A 1 179 ? -3.044 4.007 -2.363 1.00 97.06 179 ARG A CA 1
ATOM 1367 C C . ARG A 1 179 ? -2.482 2.617 -2.117 1.00 97.06 179 ARG A C 1
ATOM 1369 O O . ARG A 1 179 ? -2.864 1.991 -1.135 1.00 97.06 179 ARG A O 1
ATOM 1376 N N . VAL A 1 180 ? -1.522 2.200 -2.937 1.00 98.31 180 VAL A N 1
ATOM 1377 C CA . VAL A 1 180 ? -0.741 0.971 -2.756 1.00 98.31 180 VAL A CA 1
ATOM 1378 C C . VAL A 1 180 ? 0.734 1.325 -2.582 1.00 98.31 180 VAL A C 1
ATOM 1380 O O . VAL A 1 180 ? 1.301 2.069 -3.387 1.00 98.31 180 VAL A O 1
ATOM 1383 N N . SER A 1 181 ? 1.353 0.768 -1.547 1.00 96.44 181 SER A N 1
ATOM 1384 C CA . SER A 1 181 ? 2.796 0.762 -1.311 1.00 96.44 181 SER A CA 1
ATOM 1385 C C . SER A 1 181 ? 3.278 -0.688 -1.277 1.00 96.44 181 SER A C 1
ATOM 1387 O O . SER A 1 181 ? 2.700 -1.517 -0.578 1.00 96.44 181 SER A O 1
ATOM 1389 N N . ILE A 1 182 ? 4.338 -0.991 -2.019 1.00 95.12 182 ILE A N 1
ATOM 1390 C CA . ILE A 1 182 ? 4.966 -2.312 -2.114 1.00 95.12 182 ILE A CA 1
ATOM 1391 C C . ILE A 1 182 ? 6.351 -2.239 -1.473 1.00 95.12 182 ILE A C 1
ATOM 1393 O O . ILE A 1 182 ? 7.089 -1.280 -1.710 1.00 95.12 182 ILE A O 1
ATOM 1397 N N . SER A 1 183 ? 6.747 -3.263 -0.713 1.00 91.75 183 SER A N 1
ATOM 1398 C CA . SER A 1 183 ? 8.140 -3.428 -0.291 1.00 91.75 183 SER A CA 1
ATOM 1399 C C . SER A 1 183 ? 8.600 -4.883 -0.297 1.00 91.75 183 SER A C 1
ATOM 1401 O O . SER A 1 183 ? 8.073 -5.720 0.432 1.00 91.75 183 SER A O 1
ATOM 1403 N N . ALA A 1 184 ? 9.655 -5.169 -1.062 1.00 86.75 184 ALA A N 1
ATOM 1404 C CA . ALA A 1 184 ? 10.376 -6.441 -0.990 1.00 86.75 184 ALA A CA 1
ATOM 1405 C C . ALA A 1 184 ? 11.347 -6.494 0.205 1.00 86.75 184 ALA A C 1
ATOM 1407 O O . ALA A 1 184 ? 11.729 -7.572 0.658 1.00 86.75 184 ALA A O 1
ATOM 1408 N N . LYS A 1 185 ? 11.753 -5.333 0.742 1.00 71.19 185 LYS A N 1
ATOM 1409 C CA . LYS A 1 185 ? 12.755 -5.254 1.815 1.00 71.19 185 LYS A CA 1
ATOM 1410 C C . LYS A 1 185 ? 12.267 -5.876 3.127 1.00 71.19 185 LYS A C 1
ATOM 1412 O O . LYS A 1 185 ? 13.037 -6.570 3.780 1.00 71.19 185 LYS A O 1
ATOM 1417 N N . PHE A 1 186 ? 11.010 -5.636 3.506 1.00 61.47 186 PHE A N 1
ATOM 1418 C CA . PHE A 1 186 ? 10.472 -6.128 4.779 1.00 61.47 186 PHE A CA 1
ATOM 1419 C C . PHE A 1 186 ? 10.150 -7.627 4.753 1.00 61.47 186 PHE A C 1
ATOM 1421 O O . PHE A 1 186 ? 10.564 -8.335 5.670 1.00 61.47 186 PHE A O 1
ATOM 1428 N N . ALA A 1 187 ? 9.506 -8.125 3.691 1.00 60.56 187 ALA A N 1
ATOM 1429 C CA . ALA A 1 187 ? 9.105 -9.532 3.570 1.00 60.56 187 ALA A CA 1
ATOM 1430 C C . ALA A 1 187 ? 10.287 -10.510 3.723 1.00 60.56 187 ALA A C 1
ATOM 1432 O O . ALA A 1 187 ? 10.205 -11.472 4.481 1.00 60.56 187 ALA A O 1
ATOM 1433 N N . ASN A 1 188 ? 11.428 -10.201 3.097 1.00 59.69 188 ASN A N 1
ATOM 1434 C CA . ASN A 1 188 ? 12.649 -11.009 3.200 1.00 59.69 188 ASN A CA 1
ATOM 1435 C C . ASN A 1 188 ? 13.392 -10.875 4.547 1.00 59.69 188 ASN A C 1
ATOM 1437 O O . ASN A 1 188 ? 14.360 -11.594 4.773 1.00 59.69 188 ASN A O 1
ATOM 1441 N N . SER A 1 189 ? 12.986 -9.948 5.424 1.00 66.06 189 SER A N 1
ATOM 1442 C CA . SER A 1 189 ? 13.680 -9.663 6.693 1.00 66.06 189 SER A CA 1
ATOM 1443 C C . SER A 1 189 ? 13.024 -10.284 7.927 1.00 66.06 189 SER A C 1
ATOM 1445 O O . SER A 1 189 ? 13.726 -10.592 8.887 1.00 66.06 189 SER A O 1
ATOM 1447 N N . ASN A 1 190 ? 11.701 -10.481 7.914 1.00 74.38 190 ASN A N 1
ATOM 1448 C CA . ASN A 1 190 ? 10.979 -11.176 8.977 1.00 74.38 190 ASN A CA 1
ATOM 1449 C C . ASN A 1 190 ? 9.637 -11.739 8.449 1.00 74.38 190 ASN A C 1
ATOM 1451 O O . ASN A 1 190 ? 8.707 -10.958 8.236 1.00 74.38 190 ASN A O 1
ATOM 1455 N N . PRO A 1 191 ? 9.489 -13.070 8.281 1.00 74.94 191 PRO A N 1
ATOM 1456 C CA . PRO A 1 191 ? 8.233 -13.669 7.821 1.00 74.94 191 PRO A CA 1
ATOM 1457 C C . PRO A 1 191 ? 7.099 -13.571 8.857 1.00 74.94 191 PRO A C 1
ATOM 1459 O O . PRO A 1 191 ? 5.928 -13.551 8.479 1.00 74.94 191 PRO A O 1
ATOM 1462 N N . ASN A 1 192 ? 7.432 -13.448 10.147 1.00 84.56 192 ASN A N 1
ATOM 1463 C CA . ASN A 1 192 ? 6.483 -13.363 11.262 1.00 84.56 192 ASN A CA 1
ATOM 1464 C C . ASN A 1 192 ? 6.072 -11.916 11.593 1.00 84.56 192 ASN A C 1
ATOM 1466 O O . 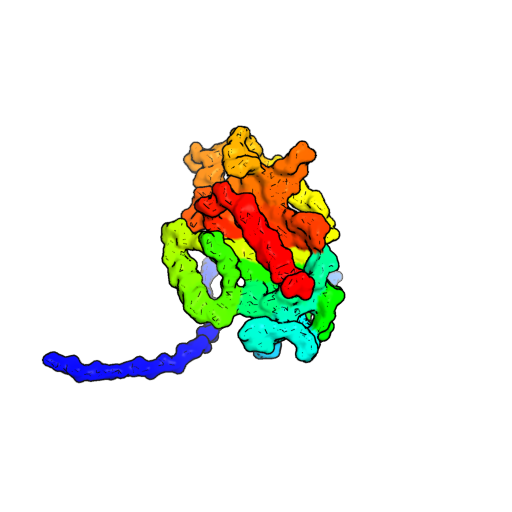ASN A 1 192 ? 5.304 -11.702 12.526 1.00 84.56 192 ASN A O 1
ATOM 1470 N N . PHE A 1 193 ? 6.535 -10.921 10.822 1.00 85.50 193 PHE A N 1
ATOM 1471 C CA . PHE A 1 193 ? 6.364 -9.487 11.101 1.00 85.50 193 PHE A CA 1
ATOM 1472 C C . PHE A 1 193 ? 4.929 -9.064 11.464 1.00 85.50 193 PHE A C 1
ATOM 1474 O O . PHE A 1 193 ? 4.738 -8.145 12.264 1.00 85.50 193 PHE A O 1
ATOM 1481 N N . LEU A 1 194 ? 3.914 -9.712 10.886 1.00 90.12 194 LEU A N 1
ATOM 1482 C CA . LEU A 1 194 ? 2.509 -9.431 11.181 1.00 90.12 194 LEU A CA 1
ATOM 1483 C C . LEU A 1 194 ? 2.068 -9.990 12.548 1.00 90.12 194 LEU A C 1
ATOM 1485 O O . LEU A 1 194 ? 1.407 -9.283 13.309 1.00 90.12 194 LEU A O 1
ATOM 1489 N N . ASP A 1 195 ? 2.459 -11.217 12.893 1.00 91.81 195 ASP A N 1
ATOM 1490 C CA . ASP A 1 195 ? 2.203 -11.791 14.218 1.00 91.81 195 ASP A CA 1
ATOM 1491 C C . ASP A 1 195 ? 2.958 -11.019 15.309 1.00 91.81 195 ASP A C 1
ATOM 1493 O O . ASP A 1 195 ? 2.345 -10.629 16.305 1.00 91.81 195 ASP A O 1
ATOM 1497 N N . ASP A 1 196 ? 4.230 -10.683 15.070 1.00 89.81 196 ASP A N 1
ATOM 1498 C CA . ASP A 1 196 ? 5.048 -9.855 15.967 1.00 89.81 196 ASP A CA 1
ATOM 1499 C C . ASP A 1 196 ? 4.435 -8.454 16.165 1.00 89.81 196 ASP A C 1
ATOM 1501 O O . ASP A 1 196 ? 4.377 -7.940 17.284 1.00 89.81 196 ASP A O 1
ATOM 1505 N N . SER A 1 197 ? 3.912 -7.842 15.093 1.00 89.38 197 SER A N 1
ATOM 1506 C CA . SER A 1 197 ? 3.222 -6.545 15.166 1.00 89.38 197 SER A CA 1
ATOM 1507 C C . SER A 1 197 ? 1.971 -6.602 16.046 1.00 89.38 197 SER A C 1
ATOM 1509 O O . SER A 1 197 ? 1.718 -5.669 16.808 1.00 89.38 197 SER A O 1
ATOM 1511 N N . VAL A 1 198 ? 1.185 -7.683 15.963 1.00 91.19 198 VAL A N 1
ATOM 1512 C CA . VAL A 1 198 ? -0.023 -7.851 16.790 1.00 91.19 198 VAL A CA 1
ATOM 1513 C C . VAL A 1 198 ? 0.333 -8.205 18.234 1.00 91.19 198 VAL A C 1
ATOM 1515 O O . VAL A 1 198 ? -0.300 -7.675 19.146 1.00 91.19 198 VAL A O 1
ATOM 1518 N N . ALA A 1 199 ? 1.374 -9.009 18.466 1.00 90.19 199 ALA A N 1
ATOM 1519 C CA . ALA A 1 199 ? 1.902 -9.248 19.808 1.00 90.19 199 ALA A CA 1
ATOM 1520 C C . ALA A 1 199 ? 2.312 -7.925 20.480 1.00 90.19 199 ALA A C 1
ATOM 1522 O O . ALA A 1 199 ? 1.837 -7.619 21.574 1.00 90.19 199 ALA A O 1
ATOM 1523 N N . HIS A 1 200 ? 3.070 -7.076 19.778 1.00 86.19 200 HIS A N 1
ATOM 1524 C CA . HIS A 1 200 ? 3.483 -5.766 20.288 1.00 86.19 200 HIS A CA 1
ATOM 1525 C C . HIS A 1 200 ? 2.309 -4.793 20.524 1.00 86.19 200 HIS A C 1
ATOM 1527 O O . HIS A 1 200 ? 2.381 -3.931 21.400 1.00 86.19 200 HIS A O 1
ATOM 1533 N N . TYR A 1 201 ? 1.185 -4.929 19.809 1.00 85.44 201 TYR A N 1
ATOM 1534 C CA . TYR A 1 201 ? -0.030 -4.168 20.132 1.00 85.44 201 TYR A CA 1
ATOM 1535 C C . TYR A 1 201 ? -0.670 -4.590 21.458 1.00 85.44 201 TYR A C 1
ATOM 1537 O O . TYR A 1 201 ? -1.330 -3.761 22.088 1.00 85.44 201 TYR A O 1
ATOM 1545 N N . TYR A 1 202 ? -0.481 -5.839 21.891 1.00 85.38 202 TYR A N 1
ATOM 1546 C CA . TYR A 1 202 ? -0.989 -6.357 23.165 1.00 85.38 202 TYR A CA 1
ATOM 1547 C C . TYR A 1 202 ? -0.006 -6.146 24.329 1.00 85.38 202 TYR A C 1
ATOM 1549 O O . TYR A 1 202 ? -0.406 -6.220 25.492 1.00 85.38 202 TYR A O 1
ATOM 1557 N N . GLU A 1 203 ? 1.261 -5.835 24.048 1.00 81.50 203 GLU A N 1
ATOM 1558 C CA . GLU A 1 203 ? 2.265 -5.504 25.059 1.00 81.50 203 GLU A CA 1
ATOM 1559 C C . GLU A 1 203 ? 1.990 -4.144 25.717 1.00 81.50 203 GLU A C 1
ATOM 1561 O O . GLU A 1 203 ? 2.016 -3.080 25.092 1.00 81.50 203 GLU A O 1
ATOM 1566 N N . ARG A 1 204 ? 1.775 -4.155 27.035 1.00 68.31 204 ARG A N 1
ATOM 1567 C CA . ARG A 1 204 ? 1.646 -2.927 27.823 1.00 68.31 204 ARG A CA 1
ATOM 1568 C C . ARG A 1 204 ? 3.021 -2.428 28.259 1.00 68.31 204 ARG A C 1
ATOM 1570 O O . ARG A 1 204 ? 3.461 -2.732 29.364 1.00 68.31 204 ARG A O 1
ATOM 1577 N N . ASN A 1 205 ? 3.687 -1.642 27.416 1.00 66.75 205 ASN A N 1
ATOM 1578 C CA . ASN A 1 205 ? 4.966 -1.024 27.778 1.00 66.75 205 ASN A CA 1
ATOM 1579 C C . ASN A 1 205 ? 4.791 -0.085 29.002 1.00 66.75 205 ASN A C 1
ATOM 1581 O O . ASN A 1 205 ? 4.067 0.909 28.894 1.00 66.75 205 ASN A O 1
ATOM 1585 N N . PRO A 1 206 ? 5.434 -0.361 30.156 1.00 61.06 206 PRO A N 1
ATOM 1586 C CA . PRO A 1 206 ? 5.242 0.411 31.385 1.00 61.06 206 PRO A CA 1
ATOM 1587 C C . PRO A 1 206 ? 6.034 1.729 31.415 1.00 61.06 206 PRO A C 1
ATOM 1589 O O . PRO A 1 206 ? 5.807 2.549 32.302 1.00 61.06 206 PRO A O 1
ATOM 1592 N N . HIS A 1 207 ? 6.958 1.935 30.471 1.00 61.47 207 HIS A N 1
ATOM 1593 C CA . HIS A 1 207 ? 7.830 3.112 30.393 1.00 61.47 207 HIS A CA 1
ATOM 1594 C C . HIS A 1 207 ? 7.338 4.170 29.394 1.00 61.47 207 HIS A C 1
ATOM 1596 O O . HIS A 1 207 ? 7.856 5.286 29.381 1.00 61.47 207 HIS A O 1
ATOM 1602 N N . LEU A 1 208 ? 6.339 3.849 28.567 1.00 59.47 208 LEU A N 1
ATOM 1603 C CA . LEU A 1 208 ? 5.671 4.838 27.722 1.00 59.47 208 LEU A CA 1
ATOM 1604 C C . LEU A 1 208 ? 4.648 5.640 28.551 1.00 59.47 208 LEU A C 1
ATOM 1606 O O . LEU A 1 208 ? 4.015 5.086 29.455 1.00 59.47 208 LEU A O 1
ATOM 1610 N N . PRO A 1 209 ? 4.471 6.948 28.274 1.00 53.62 209 PRO A N 1
ATOM 1611 C CA . PRO A 1 209 ? 3.568 7.799 29.044 1.00 53.62 209 PRO A CA 1
ATOM 1612 C C . PRO A 1 209 ? 2.134 7.258 29.014 1.00 53.62 209 PRO A C 1
ATOM 1614 O O . PRO A 1 209 ? 1.690 6.737 27.994 1.00 53.62 209 PRO A O 1
ATOM 1617 N N . HIS A 1 210 ? 1.402 7.423 30.123 1.00 53.84 210 HIS A N 1
ATOM 1618 C CA . HIS A 1 210 ? 0.115 6.773 30.428 1.00 53.84 210 HIS A CA 1
ATOM 1619 C C . HIS A 1 210 ? -1.098 7.210 29.566 1.00 53.84 210 HIS A C 1
ATOM 1621 O O . HIS A 1 210 ? -2.194 7.415 30.086 1.00 53.84 210 HIS A O 1
ATOM 1627 N N . THR A 1 211 ? -0.927 7.343 28.250 1.00 61.16 211 THR A N 1
ATOM 1628 C CA . THR A 1 211 ? -1.984 7.649 27.276 1.00 61.16 211 THR A CA 1
ATOM 1629 C C . THR A 1 211 ? -2.117 6.460 26.310 1.00 61.16 211 THR A C 1
ATOM 1631 O O . THR A 1 211 ? -1.404 6.422 25.306 1.00 61.16 211 THR A O 1
ATOM 1634 N N . PRO A 1 212 ? -3.006 5.478 26.575 1.00 65.81 212 PRO A N 1
ATOM 1635 C CA . PRO A 1 212 ? -3.151 4.268 25.755 1.00 65.81 212 PRO A CA 1
ATOM 1636 C C . PRO A 1 212 ? -3.418 4.509 24.263 1.00 65.81 212 PRO A C 1
ATOM 1638 O O . PRO A 1 212 ? -3.139 3.648 23.449 1.00 65.81 212 PRO A O 1
ATOM 1641 N N . ILE A 1 213 ? -3.892 5.695 23.876 1.00 68.25 213 ILE A N 1
ATOM 1642 C CA . ILE A 1 213 ? -4.257 6.104 22.502 1.00 68.25 213 ILE A CA 1
ATOM 1643 C C . ILE A 1 213 ? -3.185 5.905 21.409 1.00 68.25 213 ILE A C 1
ATOM 1645 O O . ILE A 1 213 ? -3.469 6.138 20.235 1.00 68.25 213 ILE A O 1
ATOM 1649 N N . TYR A 1 214 ? -1.950 5.566 21.785 1.00 69.12 214 TYR A N 1
ATOM 1650 C CA . TYR A 1 214 ? -0.830 5.317 20.873 1.00 69.12 214 TYR A CA 1
ATOM 1651 C C . TYR A 1 214 ? -0.264 3.888 20.973 1.00 69.12 214 TYR A C 1
ATOM 1653 O O . TYR A 1 214 ? 0.387 3.439 20.032 1.00 69.12 214 TYR A O 1
ATOM 1661 N N . HIS A 1 215 ? -0.484 3.192 22.095 1.00 71.56 215 HIS A N 1
ATOM 1662 C CA . HIS A 1 215 ? 0.119 1.897 22.436 1.00 71.56 215 HIS A CA 1
ATOM 1663 C C . HIS A 1 215 ? -0.789 1.144 23.416 1.00 71.56 215 HIS A C 1
ATOM 1665 O O . HIS A 1 215 ? -1.346 1.769 24.315 1.00 71.56 215 HIS A O 1
ATOM 1671 N N . TYR A 1 216 ? -0.843 -0.188 23.322 1.00 85.69 216 TYR A N 1
ATOM 1672 C CA . TYR A 1 216 ? -1.771 -1.067 24.048 1.00 85.69 216 TYR A CA 1
ATOM 1673 C C . TYR A 1 216 ? -3.215 -1.024 23.507 1.00 85.69 216 TYR A C 1
ATOM 1675 O O . TYR A 1 216 ? -4.040 -0.168 23.849 1.00 85.69 216 TYR A O 1
ATOM 1683 N N . TRP A 1 217 ? -3.507 -2.014 22.665 1.00 91.25 217 TRP A N 1
ATOM 1684 C CA . TRP A 1 217 ? -4.840 -2.453 22.257 1.00 91.25 217 TRP A CA 1
ATOM 1685 C C . TRP A 1 217 ? -5.129 -3.819 22.886 1.00 91.25 217 TRP A C 1
ATOM 1687 O O . TRP A 1 217 ? -4.206 -4.541 23.258 1.00 91.25 217 TRP A O 1
ATOM 1697 N N . GLN A 1 218 ? -6.400 -4.197 22.989 1.00 91.44 218 GLN A N 1
ATOM 1698 C CA . GLN A 1 218 ? -6.836 -5.541 23.382 1.00 91.44 218 GLN A CA 1
ATOM 1699 C C . GLN A 1 218 ? -8.037 -5.978 22.526 1.00 91.44 218 GLN A C 1
ATOM 1701 O O . GLN A 1 218 ? -8.823 -5.106 22.130 1.00 91.44 218 GLN A O 1
ATOM 1706 N N . PRO A 1 219 ? -8.230 -7.288 22.277 1.00 94.31 219 PRO A N 1
ATOM 1707 C CA . PRO A 1 219 ? -9.447 -7.799 21.652 1.00 94.31 219 PRO A CA 1
ATOM 1708 C C . PRO A 1 219 ? -10.675 -7.410 22.479 1.00 94.31 219 PRO A C 1
ATOM 1710 O O . PRO A 1 219 ? -10.684 -7.603 23.694 1.00 94.31 219 PRO A O 1
ATOM 1713 N N . ASN A 1 220 ? -11.726 -6.890 21.841 1.00 93.56 220 ASN A N 1
ATOM 1714 C CA . ASN A 1 220 ? -12.973 -6.544 22.542 1.00 93.56 220 ASN A CA 1
ATOM 1715 C C . ASN A 1 220 ? -14.052 -7.643 22.475 1.00 93.56 220 ASN A C 1
ATOM 1717 O O . ASN A 1 220 ? -15.133 -7.468 23.030 1.00 93.56 220 ASN A O 1
ATOM 1721 N N . GLY A 1 221 ? -13.761 -8.759 21.799 1.00 94.00 221 GLY A N 1
ATOM 1722 C CA . GLY A 1 221 ? -14.692 -9.868 21.564 1.00 94.00 221 GLY A CA 1
ATOM 1723 C C . GLY A 1 221 ? -15.579 -9.714 20.321 1.00 94.00 221 GLY A C 1
ATOM 1724 O O . GLY A 1 221 ? -16.252 -10.671 19.946 1.00 94.00 221 GLY A O 1
ATOM 1725 N N . GLU A 1 222 ? -15.565 -8.557 19.654 1.00 96.50 222 GLU A N 1
ATOM 1726 C CA . GLU A 1 222 ? -16.316 -8.314 18.419 1.00 96.50 222 GLU A CA 1
ATOM 1727 C C . GLU A 1 222 ? -15.534 -8.777 17.179 1.00 96.50 222 GLU A C 1
ATOM 1729 O O . GLU A 1 222 ? -14.300 -8.729 17.128 1.00 96.50 222 GLU A O 1
ATOM 1734 N N . TYR A 1 223 ? -16.277 -9.158 16.137 1.00 96.62 223 TYR A N 1
ATOM 1735 C CA . TYR A 1 223 ? -15.747 -9.398 14.797 1.00 96.62 223 TYR A CA 1
ATOM 1736 C C . TYR A 1 223 ? -16.465 -8.515 13.773 1.00 96.62 223 TYR A C 1
ATOM 1738 O O . TYR A 1 223 ? -17.691 -8.411 13.777 1.00 96.62 223 TYR A O 1
ATOM 1746 N N . PHE A 1 224 ? -15.703 -7.904 12.867 1.00 96.75 224 PHE A N 1
ATOM 1747 C CA . PHE A 1 224 ? -16.194 -7.002 11.825 1.00 96.75 224 PHE A CA 1
ATOM 1748 C C . PHE A 1 224 ? -15.740 -7.516 10.456 1.00 96.75 224 PHE A C 1
ATOM 1750 O O . PHE A 1 224 ? -14.548 -7.513 10.170 1.00 96.75 224 PHE A O 1
ATOM 1757 N N . HIS A 1 225 ? -16.664 -7.998 9.616 1.00 96.25 225 HIS A N 1
ATOM 1758 C CA . HIS A 1 225 ? -16.350 -8.554 8.284 1.00 96.25 225 HIS A CA 1
ATOM 1759 C C . HIS A 1 225 ? -15.216 -9.609 8.300 1.00 96.25 225 HIS A C 1
ATOM 1761 O O . HIS A 1 225 ? -14.307 -9.582 7.473 1.00 96.25 225 HIS A O 1
ATOM 1767 N N . GLY A 1 226 ? -15.257 -10.526 9.277 1.00 95.19 226 GLY A N 1
ATOM 1768 C CA . GLY A 1 226 ? -14.247 -11.579 9.479 1.00 95.19 226 GLY A CA 1
ATOM 1769 C C . GLY A 1 226 ? -13.003 -11.154 10.275 1.00 95.19 226 GLY A C 1
ATOM 1770 O O . GLY A 1 226 ? -12.151 -11.992 10.559 1.00 95.19 226 GLY A O 1
ATOM 1771 N N . LEU A 1 227 ? -12.899 -9.882 10.663 1.00 97.81 227 LEU A N 1
ATOM 1772 C CA . LEU A 1 227 ? -11.745 -9.317 11.364 1.00 97.81 227 LEU A CA 1
ATOM 1773 C C . LEU A 1 227 ? -11.981 -9.251 12.871 1.00 97.81 227 LEU A C 1
ATOM 1775 O O . LEU A 1 227 ? -12.996 -8.702 13.296 1.00 97.81 227 LEU A O 1
ATOM 1779 N N . GLN A 1 228 ? -11.030 -9.716 13.679 1.00 97.81 228 GLN A N 1
ATOM 1780 C CA . GLN A 1 228 ? -11.050 -9.490 15.126 1.00 97.81 228 GLN A CA 1
ATOM 1781 C C . GLN A 1 228 ? -10.841 -7.999 15.418 1.00 97.81 228 GLN A C 1
ATOM 1783 O O . GLN A 1 228 ? -9.850 -7.412 14.967 1.00 97.81 228 GLN A O 1
ATOM 1788 N N . VAL A 1 229 ? -11.749 -7.393 16.186 1.00 97.25 229 VAL A N 1
ATOM 1789 C CA . VAL A 1 229 ? -11.673 -5.973 16.554 1.00 97.25 229 VAL A CA 1
ATOM 1790 C C . VAL A 1 229 ? -10.860 -5.804 17.841 1.00 97.25 229 VAL A C 1
ATOM 1792 O O . VAL A 1 229 ? -11.124 -6.434 18.866 1.00 97.25 229 VAL A O 1
ATOM 1795 N N . ASN A 1 230 ? -9.854 -4.932 17.789 1.00 95.19 230 ASN A N 1
ATOM 1796 C CA . ASN A 1 230 ? -8.956 -4.631 18.896 1.00 95.19 230 ASN A CA 1
ATOM 1797 C C . ASN A 1 230 ? -8.964 -3.124 19.179 1.00 95.19 230 ASN A C 1
ATOM 1799 O O . ASN A 1 230 ? -8.773 -2.303 18.279 1.00 95.19 230 ASN A O 1
ATOM 1803 N N . ILE A 1 231 ? -9.189 -2.753 20.438 1.00 92.69 231 ILE A N 1
ATOM 1804 C CA . ILE A 1 231 ? -9.463 -1.370 20.859 1.00 92.69 231 ILE A CA 1
ATOM 1805 C C . ILE A 1 231 ? -8.560 -0.970 22.025 1.00 92.69 231 ILE A C 1
ATOM 1807 O O . ILE A 1 231 ? -8.050 -1.830 22.741 1.00 92.69 231 ILE A O 1
ATOM 1811 N N . HIS A 1 232 ? -8.412 0.330 22.273 1.00 89.56 232 HIS A N 1
ATOM 1812 C CA . HIS A 1 232 ? -7.818 0.814 23.520 1.00 89.56 232 HIS A CA 1
ATOM 1813 C C . HIS A 1 232 ? -8.774 0.566 24.702 1.00 89.56 232 HIS A C 1
ATOM 1815 O O . HIS A 1 232 ? -9.879 1.124 24.700 1.00 89.56 232 HIS A O 1
ATOM 1821 N N . PRO A 1 233 ? -8.388 -0.236 25.711 1.00 87.44 233 PRO A N 1
ATOM 1822 C CA . PRO A 1 233 ? -9.257 -0.550 26.838 1.00 87.44 233 PRO A CA 1
ATOM 1823 C C . PRO A 1 233 ? -9.289 0.577 27.883 1.00 87.44 233 PRO A C 1
ATOM 1825 O O . PRO A 1 233 ? -8.308 1.290 28.100 1.00 87.44 233 PRO A O 1
ATOM 1828 N N . GLY A 1 234 ? -10.407 0.675 28.605 1.00 88.06 234 GLY A N 1
ATOM 1829 C CA . GLY A 1 234 ? -10.556 1.550 29.771 1.00 88.06 234 GLY A CA 1
ATOM 1830 C C . GLY A 1 234 ? -10.932 3.005 29.468 1.00 88.06 234 GLY A C 1
ATOM 1831 O O . GLY A 1 234 ? -11.267 3.377 28.342 1.00 88.06 234 GLY A O 1
ATOM 1832 N N . ILE A 1 235 ? -10.900 3.816 30.526 1.00 88.50 235 ILE A N 1
ATOM 1833 C CA . ILE A 1 235 ? -11.412 5.192 30.578 1.00 88.50 235 ILE A CA 1
ATOM 1834 C C . ILE A 1 235 ? -10.250 6.185 30.733 1.00 88.50 235 ILE A C 1
ATOM 1836 O O . ILE A 1 235 ? -9.302 5.920 31.476 1.00 88.50 235 ILE A O 1
ATOM 1840 N N . ASP A 1 236 ? -10.340 7.333 30.063 1.00 87.06 236 ASP A N 1
ATOM 1841 C CA . ASP A 1 236 ? -9.484 8.495 30.297 1.00 87.06 236 ASP A CA 1
ATOM 1842 C C . ASP A 1 236 ? -9.892 9.200 31.604 1.00 87.06 236 ASP A C 1
ATOM 1844 O O . ASP A 1 236 ? -10.988 9.768 31.670 1.00 87.06 236 ASP A O 1
ATOM 1848 N N . PRO A 1 237 ? -9.031 9.230 32.639 1.00 85.94 237 PRO A N 1
ATOM 1849 C CA . PRO A 1 237 ? -9.358 9.861 33.915 1.00 85.94 237 PRO A CA 1
ATOM 1850 C C . PRO A 1 237 ? -9.512 11.388 33.825 1.00 85.94 237 PRO A C 1
ATOM 1852 O O . PRO A 1 237 ? -10.023 11.988 34.766 1.00 85.94 237 PRO A O 1
ATOM 1855 N N . LYS A 1 238 ? -9.090 12.034 32.725 1.00 87.62 238 LYS A N 1
ATOM 1856 C CA . LYS A 1 238 ? -9.247 13.487 32.526 1.00 87.62 238 LYS A CA 1
ATOM 1857 C C . LYS A 1 238 ? -10.610 13.877 31.960 1.00 87.62 238 LYS A C 1
ATOM 1859 O O . LYS A 1 238 ? -11.075 14.978 32.235 1.00 87.62 238 LYS A O 1
ATOM 1864 N N . THR A 1 239 ? -11.232 13.013 31.155 1.00 89.81 239 THR A N 1
ATOM 1865 C CA . THR A 1 239 ? -12.507 13.312 30.471 1.00 89.81 239 THR A CA 1
ATOM 1866 C C . THR A 1 239 ? -13.665 12.400 30.875 1.00 89.81 239 THR A C 1
ATOM 1868 O O . THR A 1 239 ? -14.808 12.700 30.533 1.00 89.81 239 THR A O 1
ATOM 1871 N N . GLY A 1 240 ? -13.398 11.296 31.582 1.00 91.50 240 GLY A N 1
ATOM 1872 C CA . GLY A 1 240 ? -14.405 10.300 31.967 1.00 91.50 240 GLY A CA 1
ATOM 1873 C C . GLY A 1 240 ? -14.916 9.434 30.808 1.00 91.50 240 GLY A C 1
ATOM 1874 O O . GLY A 1 240 ? -15.874 8.687 30.988 1.00 91.50 240 GLY A O 1
ATOM 1875 N N . LYS A 1 241 ? -14.299 9.527 29.622 1.00 91.25 241 LYS A N 1
ATOM 1876 C CA . LYS A 1 241 ? -14.714 8.833 28.390 1.00 91.25 241 LYS A CA 1
ATOM 1877 C C . LYS A 1 241 ? -13.828 7.636 28.074 1.00 91.25 241 LYS A C 1
ATOM 1879 O O . LYS A 1 241 ? -12.698 7.557 28.549 1.00 91.25 241 LYS A O 1
ATOM 1884 N N . ALA A 1 242 ? -14.307 6.708 27.249 1.00 90.88 242 ALA A N 1
ATOM 1885 C CA . ALA A 1 242 ? -13.490 5.567 26.834 1.00 90.88 242 ALA A CA 1
ATOM 1886 C C . ALA A 1 242 ? -12.273 6.030 26.013 1.00 90.88 242 ALA A C 1
ATOM 1888 O O . ALA A 1 242 ? -12.405 6.903 25.155 1.00 90.88 242 ALA A O 1
ATOM 1889 N N . TRP A 1 243 ? -11.098 5.414 26.191 1.00 88.94 243 TRP A N 1
ATOM 1890 C CA . TRP A 1 243 ? -9.904 5.784 25.406 1.00 88.94 243 TRP A CA 1
ATOM 1891 C C . TRP A 1 243 ? -10.117 5.640 23.890 1.00 88.94 243 TRP A C 1
ATOM 1893 O O . TRP A 1 243 ? -9.568 6.425 23.118 1.00 88.94 243 TRP A O 1
ATOM 1903 N N . ARG A 1 244 ? -10.989 4.711 23.465 1.00 89.69 244 ARG A N 1
ATOM 1904 C CA . ARG A 1 244 ? -11.457 4.535 22.074 1.00 89.69 244 ARG A CA 1
ATOM 1905 C C . ARG A 1 244 ? -12.122 5.791 21.476 1.00 89.69 244 ARG A C 1
ATOM 1907 O O . ARG A 1 244 ? -12.139 5.937 20.255 1.00 89.69 244 ARG A O 1
ATOM 1914 N N . GLU A 1 245 ? -12.649 6.697 22.306 1.00 89.06 245 GLU A N 1
ATOM 1915 C CA . GLU A 1 245 ? -13.273 7.959 21.884 1.00 89.06 245 GLU A CA 1
ATOM 1916 C C . GLU A 1 245 ? -12.294 9.127 21.695 1.00 89.06 245 GLU A C 1
ATOM 1918 O O . GLU A 1 245 ? -12.720 10.189 21.228 1.00 89.06 245 GLU A O 1
ATOM 1923 N N . HIS A 1 246 ? -11.023 8.994 22.075 1.00 88.44 246 HIS A N 1
ATOM 1924 C CA . HIS A 1 246 ? -10.067 10.094 21.961 1.00 88.44 246 HIS A CA 1
ATOM 1925 C C . HIS A 1 246 ? -9.861 10.511 20.489 1.00 88.44 246 HIS A C 1
ATOM 1927 O O . HIS A 1 246 ? -9.910 9.676 19.589 1.00 88.44 246 HIS A O 1
ATOM 1933 N N . GLU A 1 247 ? -9.596 11.795 20.222 1.00 86.88 247 GLU A N 1
ATOM 1934 C CA . GLU A 1 247 ? -9.435 12.346 18.857 1.00 86.88 247 GLU A CA 1
ATOM 1935 C C . GLU A 1 247 ? -8.406 11.598 17.987 1.00 86.88 247 GLU A C 1
ATOM 1937 O O . GLU A 1 247 ? -8.565 11.505 16.776 1.00 86.88 247 GLU A O 1
ATOM 1942 N N . LYS A 1 248 ? -7.366 11.045 18.619 1.00 86.62 248 LYS A N 1
ATOM 1943 C CA . LYS A 1 248 ? -6.271 10.295 17.983 1.00 86.62 248 LYS A CA 1
ATOM 1944 C C . LYS A 1 248 ? -6.407 8.771 18.095 1.00 86.62 248 LYS A C 1
ATOM 1946 O O . LYS A 1 248 ? -5.526 8.065 17.612 1.00 86.62 248 LYS A O 1
ATOM 1951 N N . ALA A 1 249 ? -7.466 8.274 18.740 1.00 88.88 249 ALA A N 1
ATOM 1952 C CA . ALA A 1 249 ? -7.676 6.846 18.946 1.00 88.88 249 ALA A CA 1
ATOM 1953 C C . ALA A 1 249 ? -7.827 6.096 17.619 1.00 88.88 249 ALA A C 1
ATOM 1955 O O . ALA A 1 249 ? -8.376 6.618 16.637 1.00 88.88 249 ALA A O 1
ATOM 1956 N N . ARG A 1 250 ? -7.360 4.848 17.613 1.00 92.38 250 ARG A N 1
ATOM 1957 C CA . ARG A 1 250 ? -7.457 3.946 16.468 1.00 92.38 250 ARG A CA 1
ATOM 1958 C C . ARG A 1 250 ? -7.961 2.587 16.916 1.00 92.38 250 ARG A C 1
ATOM 1960 O O . ARG A 1 250 ? -7.631 2.139 18.012 1.00 92.38 250 ARG A O 1
ATOM 1967 N N . ASP A 1 251 ? -8.713 1.934 16.047 1.00 94.50 251 ASP A N 1
ATOM 1968 C CA . ASP A 1 251 ? -9.045 0.521 16.172 1.00 94.50 251 ASP A CA 1
ATOM 1969 C C . ASP A 1 251 ? -8.068 -0.275 15.293 1.00 94.50 251 ASP A C 1
ATOM 1971 O O . ASP A 1 251 ? -7.766 0.137 14.165 1.00 94.50 251 ASP A O 1
ATOM 1975 N N . ILE A 1 252 ? -7.580 -1.408 15.800 1.00 95.88 252 ILE A N 1
ATOM 1976 C CA . ILE A 1 252 ? -6.823 -2.386 15.013 1.00 95.88 252 ILE A CA 1
ATOM 1977 C C . ILE A 1 252 ? -7.756 -3.542 14.664 1.00 95.88 252 ILE A C 1
ATOM 1979 O O . ILE A 1 252 ? -8.359 -4.157 15.540 1.00 95.88 252 ILE A O 1
ATOM 1983 N N . PHE A 1 253 ? -7.849 -3.868 13.385 1.00 97.69 253 PHE A N 1
ATOM 1984 C CA . PHE A 1 253 ? -8.573 -5.031 12.895 1.00 97.69 253 PHE A CA 1
ATOM 1985 C C . PHE A 1 253 ? -7.563 -6.072 12.419 1.00 97.69 253 PHE A C 1
ATOM 1987 O O . PHE A 1 253 ? -6.629 -5.730 11.691 1.00 97.69 253 PHE A O 1
ATOM 1994 N N . VAL A 1 254 ? -7.732 -7.328 12.833 1.00 97.88 254 VAL A N 1
ATOM 1995 C CA . VAL A 1 254 ? -6.780 -8.412 12.544 1.00 97.88 254 VAL A CA 1
ATOM 1996 C C . VAL A 1 254 ? -7.497 -9.570 11.858 1.00 97.88 254 VAL A C 1
ATOM 1998 O O . VAL A 1 254 ? -8.491 -10.077 12.381 1.00 97.88 254 VAL A O 1
ATOM 2001 N N . TYR A 1 255 ? -6.970 -10.015 10.718 1.00 97.00 255 TYR A N 1
ATOM 2002 C CA . TYR A 1 255 ? -7.339 -11.286 10.093 1.00 97.00 255 TYR A CA 1
ATOM 2003 C C . TYR A 1 255 ? -6.283 -12.357 10.389 1.00 97.00 255 TYR A C 1
ATOM 2005 O O . TYR A 1 255 ? -5.079 -12.090 10.305 1.00 97.00 255 TYR A O 1
ATOM 2013 N N . ARG A 1 256 ? -6.740 -13.573 10.709 1.00 95.00 256 ARG A N 1
ATOM 2014 C CA . ARG A 1 256 ? -5.903 -14.757 10.937 1.00 95.00 256 ARG A CA 1
ATOM 2015 C C . ARG A 1 256 ? -6.359 -15.916 10.050 1.00 95.00 256 ARG A C 1
ATOM 2017 O O . ARG A 1 256 ? -7.550 -16.029 9.766 1.00 95.00 256 ARG A O 1
ATOM 2024 N N . ASP A 1 257 ? -5.418 -16.751 9.617 1.00 91.50 257 ASP A N 1
ATOM 2025 C CA . ASP A 1 257 ? -5.725 -17.995 8.897 1.00 91.50 257 ASP A CA 1
ATOM 2026 C C . ASP A 1 257 ? -6.235 -19.108 9.836 1.00 91.50 257 ASP A C 1
ATOM 2028 O O . ASP A 1 257 ? -6.346 -18.924 11.051 1.00 91.50 257 ASP A O 1
ATOM 2032 N N . ASN A 1 258 ? -6.554 -20.275 9.268 1.00 92.50 258 ASN A N 1
ATOM 2033 C CA . ASN A 1 258 ? -7.035 -21.437 10.025 1.00 92.50 258 ASN A CA 1
ATOM 2034 C C . ASN A 1 258 ? -5.960 -22.025 10.961 1.00 92.50 258 ASN A C 1
ATOM 2036 O O . ASN A 1 258 ? -6.296 -22.714 11.923 1.00 92.50 258 ASN A O 1
ATOM 2040 N N . GLU A 1 259 ? -4.682 -21.731 10.708 1.00 92.38 259 GLU A N 1
ATOM 2041 C CA . GLU A 1 259 ? -3.548 -22.079 11.569 1.00 92.38 259 GLU A CA 1
ATOM 2042 C C . GLU A 1 259 ? -3.302 -21.016 12.660 1.00 92.38 259 GLU A C 1
ATOM 2044 O O . GLU A 1 259 ? -2.398 -21.157 13.483 1.00 92.38 259 GLU A O 1
ATOM 2049 N N . GLY A 1 260 ? -4.113 -19.954 12.684 1.00 92.06 260 GLY A N 1
ATOM 2050 C CA . GLY A 1 260 ? -4.070 -18.874 13.660 1.00 92.06 260 GLY A CA 1
ATOM 2051 C C . GLY A 1 260 ? -3.044 -17.776 13.373 1.00 92.06 260 GLY A C 1
ATOM 2052 O O . GLY A 1 260 ? -2.934 -16.871 14.194 1.00 92.06 260 GLY A O 1
ATOM 2053 N N . ARG A 1 261 ? -2.318 -17.795 12.249 1.00 92.25 261 ARG A N 1
ATOM 2054 C CA . ARG A 1 261 ? -1.271 -16.809 11.888 1.00 92.25 261 ARG A CA 1
ATOM 2055 C C . ARG A 1 261 ? -1.893 -15.520 11.354 1.00 92.25 261 ARG A C 1
ATOM 2057 O O . ARG A 1 261 ? -2.881 -15.594 10.621 1.00 92.25 261 ARG A O 1
ATOM 2064 N N . VAL A 1 262 ? -1.334 -14.344 11.649 1.00 94.06 262 VAL A N 1
ATOM 2065 C CA . VAL A 1 262 ? -1.828 -13.080 11.066 1.00 94.06 262 VAL A CA 1
ATOM 2066 C C . VAL A 1 262 ? -1.559 -13.052 9.563 1.00 94.06 262 VAL A C 1
ATOM 2068 O O . VAL A 1 262 ? -0.445 -13.308 9.107 1.00 94.06 262 VAL A O 1
ATOM 2071 N N . LYS A 1 263 ? -2.578 -12.671 8.789 1.00 93.19 263 LYS A N 1
ATOM 2072 C CA . LYS A 1 263 ? -2.444 -12.370 7.352 1.00 93.19 263 LYS A CA 1
ATOM 2073 C C . LYS A 1 263 ? -2.642 -10.898 7.029 1.00 93.19 263 LYS A C 1
ATOM 2075 O O . LYS A 1 263 ? -1.942 -10.389 6.158 1.00 93.19 263 LYS A O 1
ATOM 2080 N N . SER A 1 264 ? -3.526 -10.221 7.764 1.00 95.75 264 SER A N 1
ATOM 2081 C CA . SER A 1 264 ? -3.901 -8.832 7.489 1.00 95.75 264 SER A CA 1
ATOM 2082 C C . SER A 1 264 ? -4.066 -8.034 8.781 1.00 95.75 264 SER A C 1
ATOM 2084 O O . SER A 1 264 ? -4.695 -8.502 9.734 1.00 95.75 264 SER A O 1
ATOM 2086 N N . ILE A 1 265 ? -3.520 -6.817 8.808 1.00 96.75 265 ILE A N 1
ATOM 2087 C CA . ILE A 1 265 ? -3.642 -5.851 9.911 1.00 96.75 265 ILE A CA 1
ATOM 2088 C C . ILE A 1 265 ? -4.136 -4.523 9.347 1.00 96.75 265 ILE A C 1
ATOM 2090 O O . ILE A 1 265 ? -3.452 -3.911 8.526 1.00 96.75 265 ILE A O 1
ATOM 2094 N N . MET A 1 266 ? -5.269 -4.023 9.835 1.00 97.44 266 MET A N 1
ATOM 2095 C CA . MET A 1 266 ? -5.815 -2.723 9.445 1.00 97.44 266 MET A CA 1
ATOM 2096 C C . MET A 1 266 ? -5.843 -1.800 10.660 1.00 97.44 266 MET A C 1
ATOM 2098 O O . MET A 1 266 ? -6.544 -2.057 11.634 1.00 97.44 266 MET A O 1
ATOM 2102 N N . ASN A 1 267 ? -5.067 -0.722 10.606 1.00 95.38 267 ASN A N 1
ATOM 2103 C CA . ASN A 1 267 ? -4.957 0.294 11.647 1.00 95.38 267 ASN A CA 1
ATOM 2104 C C . ASN A 1 267 ? -5.747 1.532 11.201 1.00 95.38 267 ASN A C 1
ATOM 2106 O O . ASN A 1 267 ? -5.306 2.252 10.300 1.00 95.38 267 ASN A O 1
ATOM 2110 N N . CYS A 1 268 ? -6.933 1.741 11.780 1.00 94.88 268 CYS A N 1
ATOM 2111 C CA . CYS A 1 268 ? -7.911 2.714 11.291 1.00 94.88 268 CYS A CA 1
ATOM 2112 C C . CYS A 1 268 ? -8.212 3.803 12.324 1.00 94.88 268 CYS A C 1
ATOM 2114 O O . CYS A 1 268 ? -8.505 3.504 13.481 1.00 94.88 268 CYS A O 1
ATOM 2116 N N . THR A 1 269 ? -8.215 5.074 11.914 1.00 92.12 269 THR A N 1
ATOM 2117 C CA . THR A 1 269 ? -8.586 6.189 12.803 1.00 92.12 269 THR A CA 1
ATOM 2118 C C . THR A 1 269 ? -10.061 6.117 13.194 1.00 92.12 269 THR A C 1
ATOM 2120 O O . THR A 1 269 ? -10.919 5.798 12.365 1.00 92.12 269 THR A O 1
ATOM 2123 N N . ASN A 1 270 ? -10.365 6.408 14.460 1.00 89.12 270 ASN A N 1
ATOM 2124 C CA . ASN A 1 270 ? -11.739 6.415 14.976 1.00 89.12 270 ASN A CA 1
ATOM 2125 C C . ASN A 1 270 ? -12.419 7.773 14.772 1.00 89.12 270 ASN A C 1
ATOM 2127 O O . ASN A 1 270 ? -13.634 7.842 14.587 1.00 89.12 270 ASN A O 1
ATOM 2131 N N . LYS A 1 271 ? -11.634 8.854 14.822 1.00 82.19 271 LYS A N 1
ATOM 2132 C CA . LYS A 1 271 ? -12.076 10.235 14.625 1.00 82.19 271 LYS A CA 1
ATOM 2133 C C . LYS A 1 271 ? -11.065 10.978 13.748 1.00 82.19 271 LYS A C 1
ATOM 2135 O O . LYS A 1 271 ? -9.872 10.681 13.766 1.00 82.19 271 LYS A O 1
ATOM 2140 N N . GLY A 1 272 ? -11.563 11.942 12.980 1.00 73.25 272 GLY A N 1
ATOM 2141 C CA . GLY A 1 272 ? -10.804 12.733 12.016 1.00 73.25 272 GLY A CA 1
ATOM 2142 C C . GLY A 1 272 ? -11.745 13.481 11.069 1.00 73.25 272 GLY A C 1
ATOM 2143 O O . GLY A 1 272 ? -12.954 13.265 11.101 1.00 73.25 272 GLY A O 1
ATOM 2144 N N . VAL A 1 273 ? -11.197 14.359 10.224 1.00 72.62 273 VAL A N 1
ATOM 2145 C CA . VAL A 1 273 ? -11.960 15.021 9.139 1.00 72.62 273 VAL A CA 1
ATOM 2146 C C . VAL A 1 273 ? -12.275 14.031 8.010 1.00 72.62 273 VAL A C 1
ATOM 2148 O O . VAL A 1 273 ? -13.339 14.085 7.406 1.00 72.62 273 VAL A O 1
ATOM 2151 N N . VAL A 1 274 ? -11.355 13.096 7.770 1.00 76.56 274 VAL A N 1
ATOM 2152 C CA . VAL A 1 274 ? -11.548 11.876 6.982 1.00 76.56 274 VAL A CA 1
ATOM 2153 C C . VAL A 1 274 ? -10.984 10.746 7.833 1.00 76.56 274 VAL A C 1
ATOM 2155 O O . VAL A 1 274 ? -9.863 10.874 8.333 1.00 76.56 274 VAL A O 1
ATOM 2158 N N . ASN A 1 275 ? -11.743 9.669 8.033 1.00 87.69 275 ASN A N 1
ATOM 2159 C CA . ASN A 1 275 ? -11.221 8.490 8.715 1.00 87.69 275 ASN A CA 1
ATOM 2160 C C . ASN A 1 275 ? -10.450 7.627 7.716 1.00 87.69 275 ASN A C 1
ATOM 2162 O O . ASN A 1 275 ? -10.969 7.305 6.652 1.00 87.69 275 ASN A O 1
ATOM 2166 N N . ILE A 1 276 ? -9.221 7.245 8.057 1.00 90.62 276 ILE A N 1
ATOM 2167 C CA . ILE A 1 276 ? -8.344 6.467 7.173 1.00 90.62 276 ILE A CA 1
ATOM 2168 C C . ILE A 1 276 ? -7.884 5.177 7.840 1.00 90.62 276 ILE A C 1
ATOM 2170 O O . ILE A 1 276 ? -7.672 5.137 9.053 1.00 90.62 276 ILE A O 1
ATOM 2174 N N . CYS A 1 277 ? -7.686 4.148 7.024 1.00 95.44 277 CYS A N 1
ATOM 2175 C CA . CYS A 1 277 ? -7.006 2.913 7.380 1.00 95.44 277 CYS A CA 1
ATOM 2176 C C . CYS A 1 277 ? -5.628 2.855 6.705 1.00 95.44 277 CYS A C 1
ATOM 2178 O O . CYS A 1 277 ? -5.468 3.248 5.545 1.00 95.44 277 CYS A O 1
ATOM 2180 N N . GLY A 1 278 ? -4.637 2.339 7.432 1.00 96.81 278 GLY A N 1
ATOM 2181 C CA . GLY A 1 278 ? -3.455 1.694 6.856 1.00 96.81 278 GLY A CA 1
ATOM 2182 C C . GLY A 1 278 ? -3.618 0.181 6.983 1.00 96.81 278 GLY A C 1
ATOM 2183 O O . GLY A 1 278 ? -3.869 -0.304 8.083 1.00 96.81 278 GLY A O 1
ATOM 2184 N N . HIS A 1 279 ? -3.521 -0.554 5.878 1.00 97.62 279 HIS A N 1
ATOM 2185 C CA . HIS A 1 279 ? -3.830 -1.987 5.775 1.00 97.62 279 HIS A CA 1
ATOM 2186 C C . HIS A 1 279 ? -2.596 -2.729 5.291 1.00 97.62 279 HIS A C 1
ATOM 2188 O O . HIS A 1 279 ? -2.109 -2.454 4.203 1.00 97.62 279 HIS A O 1
ATOM 2194 N N . ARG A 1 280 ? -2.091 -3.658 6.095 1.00 95.50 280 ARG A N 1
ATOM 2195 C CA . ARG A 1 280 ? -0.835 -4.376 5.882 1.00 95.50 280 ARG A CA 1
ATOM 2196 C C . ARG A 1 280 ? -1.099 -5.860 5.708 1.00 95.50 280 ARG A C 1
ATOM 2198 O O . ARG A 1 280 ? -1.743 -6.444 6.577 1.00 95.50 280 ARG A O 1
ATOM 2205 N N . PHE A 1 281 ? -0.590 -6.449 4.634 1.00 94.38 281 PHE A N 1
ATOM 2206 C CA . PHE A 1 281 ? -0.656 -7.889 4.394 1.00 94.38 281 PHE A CA 1
ATOM 2207 C C . PHE A 1 281 ? 0.583 -8.383 3.635 1.00 94.38 281 PHE A C 1
ATOM 2209 O O . PHE A 1 281 ? 1.240 -7.625 2.913 1.00 94.38 281 PHE A O 1
ATOM 2216 N N . ASN A 1 282 ? 0.912 -9.661 3.815 1.00 89.12 282 ASN A N 1
ATOM 2217 C CA . ASN A 1 282 ? 1.953 -10.326 3.031 1.00 89.12 282 ASN A CA 1
ATOM 2218 C C . ASN A 1 282 ? 1.363 -10.770 1.687 1.00 89.12 282 ASN A C 1
ATOM 2220 O O . ASN A 1 282 ? 0.229 -11.247 1.631 1.00 89.12 282 ASN A O 1
ATOM 2224 N N . PHE A 1 283 ? 2.127 -10.631 0.606 1.00 89.19 283 PHE A N 1
ATOM 2225 C CA . PHE A 1 283 ? 1.732 -11.171 -0.694 1.00 89.19 283 PHE A CA 1
ATOM 2226 C C . PHE A 1 283 ? 1.730 -12.713 -0.664 1.00 89.19 283 PHE A C 1
ATOM 2228 O O . PHE A 1 283 ? 2.454 -13.294 0.148 1.00 89.19 283 PHE A O 1
ATOM 2235 N N . PRO A 1 284 ? 0.942 -13.394 -1.520 1.00 82.62 284 PRO A N 1
ATOM 2236 C CA . PRO A 1 284 ? 1.040 -14.844 -1.686 1.00 82.62 284 PRO A CA 1
ATOM 2237 C C . PRO A 1 284 ? 2.457 -15.306 -2.052 1.00 82.62 284 PRO A C 1
ATOM 2239 O O . PRO A 1 284 ? 3.220 -14.557 -2.661 1.00 82.62 284 PRO A O 1
ATOM 2242 N N . ASP A 1 285 ? 2.774 -16.569 -1.762 1.00 79.19 285 ASP A N 1
ATOM 2243 C CA . ASP A 1 285 ? 4.132 -17.144 -1.827 1.00 79.19 285 ASP A CA 1
ATOM 2244 C C . ASP A 1 285 ? 4.828 -17.076 -3.216 1.00 79.19 285 ASP A C 1
ATOM 2246 O O . ASP A 1 285 ? 6.005 -17.408 -3.336 1.00 79.19 285 ASP A O 1
ATOM 2250 N N . GLU A 1 286 ? 4.135 -16.616 -4.268 1.00 82.81 286 GLU A N 1
ATOM 2251 C CA . GLU A 1 286 ? 4.700 -16.307 -5.593 1.00 82.81 286 GLU A CA 1
ATOM 2252 C C . GLU A 1 286 ? 5.727 -15.158 -5.591 1.00 82.81 286 GLU A C 1
ATOM 2254 O O . GLU A 1 286 ? 6.599 -15.128 -6.460 1.00 82.81 286 GLU A O 1
ATOM 2259 N N . MET A 1 287 ? 5.623 -14.189 -4.672 1.00 88.88 287 MET A N 1
ATOM 2260 C CA . MET A 1 287 ? 6.581 -13.079 -4.550 1.00 88.88 287 MET A CA 1
ATOM 2261 C C . MET A 1 287 ? 6.820 -12.739 -3.079 1.00 88.88 287 MET A C 1
ATOM 2263 O O . MET A 1 287 ? 5.887 -12.401 -2.354 1.00 88.88 287 MET A O 1
ATOM 2267 N N . SER A 1 288 ? 8.085 -12.709 -2.657 1.00 89.25 288 SER A N 1
ATOM 2268 C CA . SER A 1 288 ? 8.482 -12.257 -1.319 1.00 89.25 288 SER A CA 1
ATOM 2269 C C . SER A 1 288 ? 8.416 -10.726 -1.212 1.00 89.25 288 SER A C 1
ATOM 2271 O O . SER A 1 288 ? 9.432 -10.022 -1.267 1.00 89.25 288 SER A O 1
ATOM 2273 N N . ILE A 1 289 ? 7.188 -10.205 -1.119 1.00 91.31 289 ILE A N 1
ATOM 2274 C CA . ILE A 1 289 ? 6.865 -8.783 -0.945 1.00 91.31 289 ILE A CA 1
ATOM 2275 C C . ILE A 1 289 ? 5.747 -8.571 0.083 1.00 91.31 289 ILE A C 1
ATOM 2277 O O . ILE A 1 289 ? 4.888 -9.417 0.323 1.00 91.31 289 ILE A O 1
ATOM 2281 N N . PHE A 1 290 ? 5.762 -7.387 0.677 1.00 91.12 290 PHE A N 1
ATOM 2282 C CA . PHE A 1 290 ? 4.777 -6.883 1.623 1.00 91.12 290 PHE A CA 1
ATOM 2283 C C . PHE A 1 290 ? 3.986 -5.745 0.970 1.00 91.12 290 PHE A C 1
ATOM 2285 O O . PHE A 1 290 ? 4.575 -4.918 0.261 1.00 91.12 290 PHE A O 1
ATOM 2292 N N . ILE A 1 291 ? 2.676 -5.683 1.217 1.00 95.06 291 ILE A N 1
ATOM 2293 C CA . ILE A 1 291 ? 1.797 -4.625 0.709 1.00 95.06 291 ILE A CA 1
ATOM 2294 C C . ILE A 1 291 ? 1.220 -3.816 1.872 1.00 95.06 291 ILE A C 1
ATOM 2296 O O . ILE A 1 291 ? 0.654 -4.367 2.817 1.00 95.06 291 ILE A O 1
ATOM 2300 N N . GLU A 1 292 ? 1.315 -2.490 1.764 1.00 96.19 292 GLU A N 1
ATOM 2301 C CA . GLU A 1 292 ? 0.555 -1.544 2.579 1.00 96.19 292 GLU A CA 1
ATOM 2302 C C . GLU A 1 292 ? -0.417 -0.751 1.692 1.00 96.19 292 GLU A C 1
ATOM 2304 O O . GLU A 1 292 ? -0.002 0.019 0.822 1.00 96.19 292 GLU A O 1
ATOM 2309 N N . LEU A 1 293 ? -1.720 -0.927 1.912 1.00 98.06 293 LEU A N 1
ATOM 2310 C CA . LEU A 1 293 ? -2.765 -0.094 1.320 1.00 98.06 293 LEU A CA 1
ATOM 2311 C C . LEU A 1 293 ? -3.097 1.079 2.248 1.00 98.06 293 LEU A C 1
ATOM 2313 O O . LEU A 1 293 ? -3.025 0.961 3.473 1.00 98.06 293 LEU A O 1
ATOM 2317 N N . SER A 1 294 ? -3.540 2.197 1.676 1.00 96.44 294 SER A N 1
ATOM 2318 C CA . SER A 1 294 ? -4.180 3.269 2.443 1.00 96.44 294 SER A CA 1
ATOM 2319 C C . SER A 1 294 ? -5.428 3.791 1.741 1.00 96.44 294 SER A C 1
ATOM 2321 O O . SER A 1 294 ? -5.403 4.097 0.546 1.00 96.44 294 SER A O 1
ATOM 2323 N N . TYR A 1 295 ? -6.525 3.849 2.496 1.00 95.00 295 TYR A N 1
ATOM 2324 C CA . TYR A 1 295 ? -7.880 4.111 2.011 1.00 95.00 295 TYR A CA 1
ATOM 2325 C C . TYR A 1 295 ? -8.778 4.669 3.129 1.00 95.00 295 TYR A C 1
ATOM 2327 O O . TYR A 1 295 ? -8.405 4.644 4.305 1.00 95.00 295 TYR A O 1
ATOM 2335 N N . ILE A 1 296 ? -9.959 5.179 2.771 1.00 92.00 296 ILE A N 1
ATOM 2336 C CA . ILE A 1 296 ? -10.949 5.693 3.732 1.00 92.00 296 ILE A CA 1
ATOM 2337 C C . ILE A 1 296 ? -11.631 4.557 4.511 1.00 92.00 296 ILE A C 1
ATOM 2339 O O . ILE A 1 296 ? -11.902 3.496 3.951 1.00 92.00 296 ILE A O 1
ATOM 2343 N N . ARG A 1 297 ? -11.929 4.746 5.800 1.00 92.62 297 ARG A N 1
ATOM 2344 C CA . ARG A 1 297 ? -12.436 3.673 6.683 1.00 92.62 297 ARG A CA 1
ATOM 2345 C C . ARG A 1 297 ? -13.741 3.037 6.187 1.00 92.62 297 ARG A C 1
ATOM 2347 O O . ARG A 1 297 ? -13.999 1.871 6.468 1.00 92.62 297 ARG A O 1
ATOM 2354 N N . GLU A 1 298 ? -14.518 3.770 5.406 1.00 90.75 298 GLU A N 1
ATOM 2355 C CA . GLU A 1 298 ? -15.754 3.342 4.753 1.00 90.75 298 GLU A CA 1
ATOM 2356 C C . GLU A 1 298 ? -15.543 2.172 3.768 1.00 90.75 298 GLU A C 1
ATOM 2358 O O . GLU A 1 298 ? -16.474 1.403 3.549 1.00 90.75 298 GLU A O 1
ATOM 2363 N N . ASN A 1 299 ? -14.322 1.975 3.246 1.00 93.19 299 ASN A N 1
ATOM 2364 C CA . ASN A 1 299 ? -13.966 0.850 2.365 1.00 93.19 299 ASN A CA 1
ATOM 2365 C C . ASN A 1 299 ? -13.506 -0.414 3.129 1.00 93.19 299 ASN A C 1
ATOM 2367 O O . ASN A 1 299 ? -13.325 -1.467 2.516 1.00 93.19 299 ASN A O 1
ATOM 2371 N N . LEU A 1 300 ? -13.347 -0.351 4.461 1.00 95.38 300 LEU A N 1
ATOM 2372 C CA . LEU A 1 300 ? -12.941 -1.491 5.301 1.00 95.38 300 LEU A CA 1
ATOM 2373 C C . LEU A 1 300 ? -13.864 -2.732 5.199 1.00 95.38 300 LEU A C 1
ATOM 2375 O O . LEU A 1 300 ? -13.327 -3.838 5.237 1.00 95.38 300 LEU A O 1
ATOM 2379 N N . PRO A 1 301 ? -15.202 -2.629 5.024 1.00 95.88 301 PRO A N 1
ATOM 2380 C CA . PRO A 1 301 ? -16.068 -3.792 4.783 1.00 95.88 301 PRO A CA 1
ATOM 2381 C C . PRO A 1 301 ? -15.647 -4.668 3.594 1.00 95.88 301 PRO A C 1
ATOM 2383 O O . PRO A 1 301 ? -15.910 -5.870 3.601 1.00 95.88 301 PRO A O 1
ATOM 2386 N N . SER A 1 302 ? -14.972 -4.079 2.600 1.00 95.75 302 SER A N 1
ATOM 2387 C CA . SER A 1 302 ? -14.535 -4.734 1.360 1.00 95.75 302 SER A CA 1
ATOM 2388 C C . SER A 1 302 ? -13.040 -5.086 1.356 1.00 95.75 302 SER A C 1
ATOM 2390 O O . SER A 1 302 ? -12.468 -5.304 0.289 1.00 95.75 302 SER A O 1
ATOM 2392 N N . TRP A 1 303 ? -12.385 -5.149 2.523 1.00 97.38 303 TRP A N 1
ATOM 2393 C CA . TRP A 1 303 ? -10.929 -5.339 2.649 1.00 97.38 303 TRP A CA 1
ATOM 2394 C C . TRP A 1 303 ? -10.370 -6.519 1.829 1.00 97.38 303 TRP A C 1
ATOM 2396 O O . TRP A 1 303 ? -9.328 -6.370 1.196 1.00 97.38 303 TRP A O 1
ATOM 2406 N N . GLN A 1 304 ? -11.085 -7.648 1.754 1.00 97.06 304 GLN A N 1
ATOM 2407 C CA . GLN A 1 304 ? -10.681 -8.824 0.964 1.00 97.06 304 GLN A CA 1
ATOM 2408 C C . GLN A 1 304 ? -10.639 -8.544 -0.546 1.00 97.06 304 GLN A C 1
ATOM 2410 O O . GLN A 1 304 ? -9.800 -9.081 -1.269 1.00 97.06 304 GLN A O 1
ATOM 2415 N N . GLU A 1 305 ? -11.538 -7.689 -1.041 1.00 97.19 305 GLU A N 1
ATOM 2416 C CA . GLU A 1 305 ? -11.517 -7.247 -2.433 1.00 97.19 305 GLU A CA 1
ATOM 2417 C C . GLU A 1 305 ? -10.397 -6.227 -2.678 1.00 97.19 305 GLU A C 1
ATOM 2419 O O . GLU A 1 305 ? -9.770 -6.273 -3.735 1.00 97.19 305 GLU A O 1
ATOM 2424 N N . LEU A 1 306 ? -10.069 -5.375 -1.699 1.00 97.56 306 LEU A N 1
ATOM 2425 C CA . LEU A 1 306 ? -8.917 -4.470 -1.789 1.00 97.56 306 LEU A CA 1
ATOM 2426 C C . LEU A 1 306 ? -7.594 -5.246 -1.911 1.00 97.56 306 LEU A C 1
ATOM 2428 O O . LEU A 1 306 ? -6.796 -4.935 -2.797 1.00 97.56 306 LEU A O 1
ATOM 2432 N N . GLU A 1 307 ? -7.394 -6.290 -1.095 1.00 97.56 307 GLU A N 1
ATOM 2433 C CA . GLU A 1 307 ? -6.239 -7.197 -1.213 1.00 97.56 307 GLU A CA 1
ATOM 2434 C C . GLU A 1 307 ? -6.217 -7.882 -2.581 1.00 97.56 307 GLU A C 1
ATOM 2436 O O . GLU A 1 307 ? -5.231 -7.780 -3.309 1.00 97.56 307 GLU A O 1
ATOM 2441 N N . LYS A 1 308 ? -7.327 -8.517 -2.982 1.00 97.19 308 LYS A N 1
ATOM 2442 C CA . LYS A 1 308 ? -7.446 -9.221 -4.268 1.00 97.19 308 LYS A CA 1
ATOM 2443 C C . LYS A 1 308 ? -7.174 -8.307 -5.467 1.00 97.19 308 LYS A C 1
ATOM 2445 O O . LYS A 1 308 ? -6.503 -8.722 -6.413 1.00 97.19 308 LYS A O 1
ATOM 2450 N N . ASN A 1 309 ? -7.677 -7.074 -5.449 1.00 97.50 309 ASN A N 1
ATOM 2451 C CA . ASN A 1 309 ? -7.449 -6.097 -6.513 1.00 97.50 309 ASN A CA 1
ATOM 2452 C C . ASN A 1 309 ? -5.969 -5.681 -6.563 1.00 97.50 309 ASN A C 1
ATOM 2454 O O . ASN A 1 309 ? -5.373 -5.713 -7.640 1.00 97.50 309 ASN A O 1
ATOM 2458 N N . ALA A 1 310 ? -5.352 -5.378 -5.414 1.00 97.62 310 ALA A N 1
ATOM 2459 C CA . ALA A 1 310 ? -3.931 -5.039 -5.338 1.00 97.62 310 ALA A CA 1
ATOM 2460 C C . ALA A 1 310 ? -3.021 -6.202 -5.783 1.00 97.62 310 ALA A C 1
ATOM 2462 O O . ALA A 1 310 ? -2.085 -5.978 -6.552 1.00 97.62 310 ALA A O 1
ATOM 2463 N N . ILE A 1 311 ? -3.331 -7.441 -5.376 1.00 97.00 311 ILE A N 1
ATOM 2464 C CA . ILE A 1 311 ? -2.611 -8.652 -5.803 1.00 97.00 311 ILE A CA 1
ATOM 2465 C C . ILE A 1 311 ? -2.670 -8.800 -7.326 1.00 97.00 311 ILE A C 1
ATOM 2467 O O . ILE A 1 311 ? -1.629 -8.899 -7.973 1.00 97.00 311 ILE A O 1
ATOM 2471 N N . ASN A 1 312 ? -3.868 -8.738 -7.917 1.00 96.69 312 ASN A N 1
ATOM 2472 C CA . ASN A 1 312 ? -4.042 -8.869 -9.367 1.00 96.69 312 ASN A CA 1
ATOM 2473 C C . ASN A 1 312 ? -3.295 -7.782 -10.159 1.00 96.69 312 ASN A C 1
ATOM 2475 O O . ASN A 1 312 ? -2.737 -8.077 -11.215 1.00 96.69 312 ASN A O 1
ATOM 2479 N N . MET A 1 313 ? -3.245 -6.543 -9.655 1.00 97.31 313 MET A N 1
ATOM 2480 C CA . MET A 1 313 ? -2.491 -5.456 -10.293 1.00 97.31 313 MET A CA 1
ATOM 2481 C C . MET A 1 313 ? -0.979 -5.707 -10.261 1.00 97.31 313 MET A C 1
ATOM 2483 O O . MET A 1 313 ? -0.316 -5.516 -11.276 1.00 97.31 313 MET A O 1
ATOM 2487 N N . VAL A 1 314 ? -0.439 -6.203 -9.142 1.00 96.88 314 VAL A N 1
ATOM 2488 C CA . VAL A 1 314 ? 0.991 -6.543 -9.029 1.00 96.88 314 VAL A CA 1
ATOM 2489 C C . VAL A 1 314 ? 1.357 -7.769 -9.875 1.00 96.88 314 VAL A C 1
ATOM 2491 O O . VAL A 1 314 ? 2.376 -7.746 -10.564 1.00 96.88 314 VAL A O 1
ATOM 2494 N N . LEU A 1 315 ? 0.503 -8.800 -9.924 1.00 95.94 315 LEU A N 1
ATOM 2495 C CA . LEU A 1 315 ? 0.667 -9.931 -10.852 1.00 95.94 315 LEU A CA 1
ATOM 2496 C C . LEU A 1 315 ? 0.606 -9.492 -12.327 1.00 95.94 315 LEU A C 1
ATOM 2498 O O . LEU A 1 315 ? 1.236 -10.118 -13.179 1.00 95.94 315 LEU A O 1
ATOM 2502 N N . GLY A 1 316 ? -0.111 -8.406 -12.628 1.00 96.19 316 GLY A N 1
ATOM 2503 C CA . GLY A 1 316 ? -0.146 -7.761 -13.942 1.00 96.19 316 GLY A CA 1
ATOM 2504 C C . GLY A 1 316 ? 1.140 -7.022 -14.335 1.00 96.19 316 GLY A C 1
ATOM 2505 O O . GLY A 1 316 ? 1.275 -6.648 -15.495 1.00 96.19 316 GLY A O 1
ATOM 2506 N N . PHE A 1 317 ? 2.093 -6.829 -13.414 1.00 96.50 317 PHE A N 1
ATOM 2507 C CA . PHE A 1 317 ? 3.402 -6.235 -13.713 1.00 96.50 317 PHE A CA 1
ATOM 2508 C C . PHE A 1 317 ? 4.505 -7.263 -14.012 1.00 96.50 317 PHE A C 1
ATOM 2510 O O . PHE A 1 317 ? 5.647 -6.867 -14.246 1.00 96.50 317 PHE A O 1
ATOM 2517 N N . ARG A 1 318 ? 4.222 -8.571 -13.980 1.00 96.38 318 ARG A N 1
ATOM 2518 C CA . ARG A 1 318 ? 5.220 -9.604 -14.312 1.00 96.38 318 ARG A CA 1
ATOM 2519 C C . ARG A 1 318 ? 5.727 -9.442 -15.751 1.00 96.38 318 ARG A C 1
ATOM 2521 O O . ARG A 1 318 ? 4.996 -8.999 -16.629 1.00 96.38 318 ARG A O 1
ATOM 2528 N N . LYS A 1 319 ? 6.979 -9.837 -16.004 1.00 94.19 319 LYS A N 1
ATOM 2529 C CA . LYS A 1 319 ? 7.602 -9.784 -17.341 1.00 94.19 319 LYS A CA 1
ATOM 2530 C C . LYS A 1 319 ? 6.872 -10.641 -18.391 1.00 94.19 319 LYS A C 1
ATOM 2532 O O . LYS A 1 319 ? 6.976 -10.354 -19.578 1.00 94.19 319 LYS A O 1
ATOM 2537 N N . ASP A 1 320 ? 6.184 -11.698 -17.962 1.00 88.06 320 ASP A N 1
ATOM 2538 C CA . ASP A 1 320 ? 5.510 -12.703 -18.794 1.00 88.06 320 ASP A CA 1
ATOM 2539 C C . ASP A 1 320 ? 3.999 -12.438 -18.991 1.00 88.06 320 ASP A C 1
ATOM 2541 O O . ASP A 1 320 ? 3.205 -13.378 -19.078 1.00 88.06 320 ASP A O 1
ATOM 2545 N N . LYS A 1 321 ? 3.601 -11.159 -19.033 1.00 77.50 321 LYS A N 1
ATOM 2546 C CA . LYS A 1 321 ? 2.216 -10.687 -19.204 1.00 77.50 321 LYS A CA 1
ATOM 2547 C C . LYS A 1 321 ? 2.043 -9.785 -20.420 1.00 77.50 321 LYS A C 1
ATOM 2549 O O . LYS A 1 321 ? 3.002 -9.056 -20.750 1.00 77.50 321 LYS A O 1
#

Secondary structure (DSSP, 8-state):
--------------------------------------------PPP------PPPPPHHHHHHHHHHHTTGGG-BPPTTS-B-TTSPBPEEEEETTEEEEE-TTT-EEEEETT--TT-HHHHHH--PPBP-TTSEEEEEEEEEETTT--B--TT-HHHHHHHHHHHHHTTSS---EEEEEEEHHHHTT-TTHHHHHHHHHH---TTS-S-GGGS--EEEEEEETTEEEEE--SB-TTTSSBGGGSTT-EEEEEEE-TTS-EEEEEEEESSSSS-EEEEEEEPPTTS--EEEEEEEGGGGGGHHHHHHHHHHHHHTTBTT-

pLDDT: mean 76.77, std 24.33, range [22.42, 98.31]

Foldseek 3Di:
DDDDDDDDDDDDDDDDDDDDDDDDDDDDDDDDDDDDDDDDDDDDDPDPPPPPPDPDQDPVLVVLVCCQQVANLLFAEDPPADADPVRHHFSWEEFQRFTFGHHSQFKGNWHFPLRPPPDSVCSNVDDGDHDDHHGGTFKIKWKAFAPVLHTRRNVPVVSVVVQVVQVVVCLAPFGRMKIKMKGLNVLVVDVQVQVVVVVQQQDDDPPPPPQCQVGHWAFPVDAALQWGKIFRADADPVPRHGSCPDQSHWIWTFHADPVRGTAKIWTWGSHDSFIKIWMKGAAPPVGSMIMTMMGTVVCVSVVVSVNVSVNVVRVVGGPVD

Radius of gyration: 27.33 Å; chains: 1; bounding box: 69×74×77 Å

InterPro domains:
  IPR049732 Smlt3025-like [cd20897] (79-317)

Sequence (321 aa):
MKFHPLLLSIALLSLVACDGKPVESNQSQTDAAPSHHAAADAQHTPETEKQNAMPAPSAADVGNLARAMGGGAAGIMPDDAPKDKYGKPYIIGNLGGVPVNLPPTIVRFVEYTDSPGFNPQALRNFKPSVRTYDSIITSFGFDFRNHDKQMLDRHNDALVEERKQELKAARIKSHDWIRVSISAKFANSNPNFLDDSVAHYYERNPHLPHTPIYHYWQPNGEYFHGLQVNIHPGIDPKTGKAWREHEKARDIFVYRDNEGRVKSIMNCTNKGVVNICGHRFNFPDEMSIFIELSYIRENLPSWQELEKNAINMVLGFRKDK